Protein 1JOV (pdb70)

B-factor: mean 31.43, std 12.66, range [12.68, 108.61]

Sequence (269 aa):
MKTTTLLKTLTPELHHLVQQHNNDIPVLHLKHAVGTAKISLQGAQLISWKPQNAKQQDVLWLSEVEPFKNNGNAIRGGVPICYPWFGGVKQPAHGTARIRLWQLSHYYISVHKVRLEFELFSDLNIIEAKKVSMVFTDKCHLTFTHYGEESAQAALHTYFNIGDINQQVEEVQGLPETCFNSLNQQQENVPSPRHISENVDCCIYSSAENMQNQILDKSFNNRTIALHHHNASQFVLWNPWHKKTSGMSETGYQKMLCLETARIHHLLEFGESLSVEISLK

Solvent-accessible surface area: 12244 Å² total; per-residue (Å²): 194,155,81,85,107,76,134,74,49,30,121,60,0,53,31,18,56,25,44,58,1,26,0,2,26,2,120,22,69,16,4,47,1,63,0,0,22,4,0,0,0,0,2,13,3,82,8,106,134,17,172,49,35,0,4,14,55,5,111,79,19,65,21,105,86,45,70,26,3,46,0,0,0,3,0,0,3,47,28,26,14,56,106,114,145,59,32,26,1,37,0,43,54,65,106,2,83,43,53,71,93,112,50,35,108,142,91,0,85,0,33,0,44,2,79,30,137,133,132,111,54,32,0,62,0,11,0,24,2,36,102,80,0,58,0,29,0,14,2,55,15,179,143,47,3,30,1,0,1,15,1,4,0,24,0,9,41,1,94,74,2,47,1,48,31,9,29,118,56,4,70,26,32,76,82,118,108,102,62,133,15,84,51,69,41,109,3,58,104,27,6,41,3,27,0,63,16,137,83,46,87,0,36,0,46,1,102,36,50,121,24,17,0,18,3,65,0,63,84,14,21,15,1,4,0,31,0,3,54,141,129,207,23,90,30,24,30,178,67,3,27,55,92,0,0,0,1,3,0,0,11,12,136,111,75,0,88,134,39,69,32,0,6,1,42,1,12,50,160

Organism: Haemophilus influenzae (NCBI:txid727)

Radius of gyration: 17.5 Å; Cα contacts (8 Å, |Δi|>4): 794; chains: 1; bounding box: 44×32×46 Å

Foldseek 3Di:
DDKDWDAPPDVQWTWMDDQHWIWIWGDAQQGIWIATQQQSFTAWTAGPPRPDTFKDFAPQFDRDQQDAGDIGWHKQPQAAAVPDPPHSDCSRRHGWAFPDWDDDRFKIKTKIFDADPVRHTAKMWMWMGGLKIKIKIAGQHDDWGKIKGWTKTFAQFLQQKWKADFDQWWQFPPVRHIDGHDGRHGDDDWGWTKGAPPDQKMWMQGVRSGKIKIKGKFPAGIWTKGQRHQDDDPSHDRCRSTTIITTMRICHPPTHDRGDMIMMMIHMD

CATH classification: 2.70.98.10

InterPro domains:
  IPR008183 Aldose 1-/Glucose-6-phosphate 1-epimerase [PF01263] (23-268)
  IPR011013 Galactose mutarotase-like domain superfamily [SSF74650] (2-268)
  IPR014718 Glycoside hydrolase-type carbohydrate-binding [G3DSA:2.70.98.10] (1-270)
  IPR025532 Glucose-6-phosphate 1-epimerase [PIRSF016020] (19-255)
  IPR025532 Glucose-6-phosphate 1-epimerase [cd09020] (23-267)

Structure (mmCIF, N/CA/C/O backbone):
data_1JOV
#
_entry.id   1JOV
#
_cell.length_a   80.540
_cell.length_b   38.860
_cell.length_c   92.360
_cell.angle_alpha   90.00
_cell.angle_beta   110.16
_cell.angle_gamma   90.00
#
_symmetry.space_group_name_H-M   'C 1 2 1'
#
loop_
_entity.id
_entity.type
_entity.pdbx_description
1 polymer HI1317
2 non-polymer 'SULFATE ION'
3 non-polymer 2-AMINO-2-HYDROXYMETHYL-PROPANE-1,3-DIOL
4 water water
#
loop_
_atom_site.group_PDB
_atom_site.id
_atom_site.type_symbol
_atom_site.label_atom_id
_atom_site.label_alt_id
_atom_site.label_comp_id
_atom_site.label_asym_id
_atom_site.label_entity_id
_atom_site.label_seq_id
_atom_site.pdbx_PDB_ins_code
_atom_site.Cartn_x
_atom_site.Cartn_y
_atom_site.Cartn_z
_atom_site.occupancy
_atom_site.B_iso_or_equiv
_atom_site.auth_seq_id
_atom_site.auth_comp_id
_atom_site.auth_asym_id
_atom_site.auth_atom_id
_atom_site.pdbx_PDB_model_num
ATOM 1 N N . MET A 1 1 ? 36.706 43.438 22.204 1.00 59.30 1 MET A N 1
ATOM 2 C CA . MET A 1 1 ? 37.783 42.552 21.673 1.00 37.24 1 MET A CA 1
ATOM 3 C C . MET A 1 1 ? 38.994 42.418 22.651 1.00 37.07 1 MET A C 1
ATOM 4 O O . MET A 1 1 ? 40.014 41.818 22.299 1.00 34.37 1 MET A O 1
ATOM 9 N N . LYS A 1 2 ? 38.803 42.849 23.900 1.00 35.54 2 LYS A N 1
ATOM 10 C CA . LYS A 1 2 ? 39.850 42.832 24.926 1.00 29.88 2 LYS A CA 1
ATOM 11 C C . LYS A 1 2 ? 39.575 41.721 25.887 1.00 31.36 2 LYS A C 1
ATOM 12 O O . LYS A 1 2 ? 38.409 41.586 26.334 1.00 31.49 2 LYS A O 1
ATOM 18 N N . THR A 1 3 ? 40.598 40.965 26.228 1.00 25.99 3 THR A N 1
ATOM 19 C CA . THR A 1 3 ? 40.428 39.917 27.206 1.00 26.11 3 THR A CA 1
ATOM 20 C C . THR A 1 3 ? 41.451 40.092 28.330 1.00 28.20 3 THR A C 1
ATOM 21 O O . THR A 1 3 ? 42.567 40.552 28.111 1.00 25.02 3 THR A O 1
ATOM 25 N N A THR A 1 4 ? 41.058 39.704 29.544 0.50 26.98 4 THR A N 1
ATOM 26 N N B THR A 1 4 ? 41.107 39.722 29.540 0.50 26.74 4 THR A N 1
ATOM 27 C CA A THR A 1 4 ? 41.852 39.709 30.781 0.50 21.71 4 THR A CA 1
ATOM 28 C CA B THR A 1 4 ? 42.127 39.601 30.555 0.50 27.68 4 THR A CA 1
ATOM 29 C C A THR A 1 4 ? 41.650 38.427 31.588 0.50 29.04 4 THR A C 1
ATOM 30 C C B THR A 1 4 ? 41.700 38.559 31.569 0.50 30.50 4 THR A C 1
ATOM 31 O O A THR A 1 4 ? 40.539 37.905 31.655 0.50 26.78 4 THR A O 1
ATOM 32 O O B THR A 1 4 ? 40.451 38.359 31.742 0.50 27.14 4 THR A O 1
ATOM 39 N N . LEU A 1 5 ? 42.706 37.878 32.166 1.00 26.14 5 LEU A N 1
ATOM 40 C CA . LEU A 1 5 ? 42.555 36.716 33.031 1.00 31.68 5 LEU A CA 1
ATOM 41 C C . LEU A 1 5 ? 41.980 37.101 34.373 1.00 34.35 5 LEU A C 1
ATOM 42 O O . LEU A 1 5 ? 42.559 37.934 35.085 1.00 31.09 5 LEU A O 1
ATOM 47 N N . LEU A 1 6 ? 40.869 36.463 34.762 1.00 22.36 6 LEU A N 1
ATOM 48 C CA . LEU A 1 6 ? 40.215 36.743 36.010 1.00 21.33 6 LEU A CA 1
ATOM 49 C C . LEU A 1 6 ? 40.537 35.750 37.062 1.00 20.17 6 LEU A C 1
ATOM 50 O O . LEU A 1 6 ? 40.661 36.142 38.242 1.00 27.88 6 LEU A O 1
ATOM 55 N N . LYS A 1 7 ? 40.665 34.485 36.674 1.00 26.34 7 LYS A N 1
ATOM 56 C CA . LYS A 1 7 ? 40.922 33.453 37.662 1.00 23.34 7 LYS A CA 1
ATOM 57 C C . LYS A 1 7 ? 41.244 32.146 37.019 1.00 27.90 7 LYS A C 1
ATOM 58 O O . LYS A 1 7 ? 40.780 31.841 35.936 1.00 25.56 7 LYS A O 1
ATOM 64 N N . THR A 1 8 ? 42.302 31.545 37.611 1.00 23.92 8 THR A N 1
ATOM 65 C CA . THR A 1 8 ? 42.875 30.266 37.240 1.00 24.24 8 THR A CA 1
ATOM 66 C C . THR A 1 8 ? 42.190 29.308 38.207 1.00 31.69 8 THR A C 1
ATOM 67 O O . THR A 1 8 ? 42.636 29.189 39.344 1.00 27.74 8 THR A O 1
ATOM 71 N N . LEU A 1 9 ? 41.146 28.623 37.776 1.00 25.91 9 LEU A N 1
ATOM 72 C CA . LEU A 1 9 ? 40.495 27.672 38.666 1.00 27.90 9 LEU A CA 1
ATOM 73 C C . LEU A 1 9 ? 41.341 26.394 38.772 1.00 31.29 9 LEU A C 1
ATOM 74 O O . LEU A 1 9 ? 41.637 25.924 39.904 1.00 28.95 9 LEU A O 1
ATOM 79 N N . THR A 1 10 ? 41.708 25.830 37.615 1.00 27.27 10 THR A N 1
ATOM 80 C CA . THR A 1 10 ? 42.688 24.712 37.551 1.00 25.55 10 THR A CA 1
ATOM 81 C C . THR A 1 10 ? 43.575 24.997 36.357 1.00 25.64 10 THR A C 1
ATOM 82 O O . THR A 1 10 ? 43.305 25.951 35.623 1.00 24.83 10 THR A O 1
ATOM 86 N N . PRO A 1 11 ? 44.623 24.203 36.124 1.00 24.68 11 PRO A N 1
ATOM 87 C CA . PRO A 1 11 ? 45.470 24.403 34.937 1.00 28.77 11 PRO A CA 1
ATOM 88 C C . PRO A 1 11 ? 44.681 24.286 33.654 1.00 29.93 11 PRO A C 1
ATOM 89 O O . PRO A 1 11 ? 45.117 24.911 32.677 1.00 36.65 11 PRO A O 1
ATOM 93 N N . GLU A 1 12 ? 43.558 23.558 33.676 1.00 25.27 12 GLU A N 1
ATOM 94 C CA . GLU A 1 12 ? 42.781 23.341 32.476 1.00 26.61 12 GLU A CA 1
ATOM 95 C C . GLU A 1 12 ? 41.551 24.267 32.380 1.00 29.07 12 GLU A C 1
ATOM 96 O O . GLU A 1 12 ? 40.910 24.296 31.329 1.00 27.60 12 GLU A O 1
ATOM 102 N N . LEU A 1 13 ? 41.287 25.097 33.396 1.00 27.78 13 LEU A N 1
ATOM 103 C CA . LEU A 1 13 ? 40.009 25.863 33.429 1.00 23.86 13 LEU A CA 1
ATOM 104 C C . LEU A 1 13 ? 40.274 27.249 33.929 1.00 19.42 13 LEU A C 1
ATOM 105 O O . LEU A 1 13 ? 40.621 27.425 35.121 1.00 25.42 13 LEU A O 1
ATOM 110 N N A HIS A 1 14 ? 40.074 28.256 33.082 0.70 25.75 14 HIS A N 1
ATOM 111 N N B HIS A 1 14 ? 40.109 28.242 33.067 0.30 27.20 14 HIS A N 1
ATOM 112 C CA A HIS A 1 14 ? 40.317 29.604 33.477 0.70 21.37 14 HIS A CA 1
ATOM 113 C CA B HIS A 1 14 ? 40.406 29.602 33.434 0.30 25.62 14 HIS A CA 1
ATOM 114 C C A HIS A 1 14 ? 39.135 30.462 33.262 0.70 30.97 14 HIS A C 1
ATOM 115 C C B HIS A 1 14 ? 39.195 30.486 33.218 0.30 29.03 14 HIS A C 1
ATOM 116 O O A HIS A 1 14 ? 38.318 30.198 32.386 0.70 25.97 14 HIS A O 1
ATOM 117 O O B HIS A 1 14 ? 38.392 30.227 32.323 0.30 30.01 14 HIS A O 1
ATOM 130 N N . LEU A 1 15 ? 39.064 31.534 34.024 1.00 20.64 15 LEU A N 1
ATOM 131 C CA . LEU A 1 15 ? 37.984 32.521 33.855 1.00 21.19 15 LEU A CA 1
ATOM 132 C C . LEU A 1 15 ? 38.615 33.760 33.258 1.00 23.92 15 LEU A C 1
ATOM 133 O O . LEU A 1 15 ? 39.541 34.297 33.843 1.00 23.86 15 LEU A O 1
ATOM 138 N N . VAL A 1 16 ? 38.109 34.143 32.079 1.00 23.54 16 VAL A N 1
ATOM 139 C CA . VAL A 1 16 ? 38.689 35.235 31.251 1.00 21.78 16 VAL A CA 1
ATOM 140 C C . VAL A 1 16 ? 37.593 36.183 30.873 1.00 28.62 16 VAL A C 1
ATOM 141 O O . VAL A 1 16 ? 36.522 35.793 30.367 1.00 26.22 16 VAL A O 1
ATOM 145 N N A GLN A 1 17 ? 37.821 37.468 31.088 0.50 24.21 17 GLN A N 1
ATOM 146 N N B GLN A 1 17 ? 37.824 37.467 31.093 0.50 24.16 17 GLN A N 1
ATOM 147 C CA A GLN A 1 17 ? 36.832 38.496 30.794 0.50 20.49 17 GLN A CA 1
ATOM 148 C CA B GLN A 1 17 ? 36.847 38.481 30.743 0.50 19.84 17 GLN A CA 1
ATOM 149 C C A GLN A 1 17 ? 36.887 38.925 29.356 0.50 25.71 17 GLN A C 1
ATOM 150 C C B GLN A 1 17 ? 36.942 38.803 29.290 0.50 28.76 17 GLN A C 1
ATOM 151 O O A GLN A 1 17 ? 37.946 39.380 28.923 0.50 30.76 17 GLN A O 1
ATOM 152 O O B GLN A 1 17 ? 38.059 39.040 28.792 0.50 25.96 17 GLN A O 1
ATOM 163 N N . HIS A 1 18 ? 35.827 38.764 28.572 1.00 20.98 18 HIS A N 1
ATOM 164 C CA . HIS A 1 18 ? 35.793 39.205 27.177 1.00 25.73 18 HIS A CA 1
ATOM 165 C C . HIS A 1 18 ? 34.968 40.463 27.144 1.00 24.91 18 HIS A C 1
ATOM 166 O O . HIS A 1 18 ? 33.730 40.505 27.297 1.00 23.84 18 HIS A O 1
ATOM 173 N N A ASN A 1 19 ? 35.650 41.596 26.938 0.70 29.68 19 ASN A N 1
ATOM 174 N N B ASN A 1 19 ? 35.670 41.589 27.005 0.30 28.66 19 ASN A N 1
ATOM 175 C CA A ASN A 1 19 ? 34.970 42.888 27.030 0.70 23.49 19 ASN A CA 1
ATOM 176 C CA B ASN A 1 19 ? 35.023 42.900 27.107 0.30 30.06 19 ASN A CA 1
ATOM 177 C C A ASN A 1 19 ? 34.284 42.979 28.397 0.70 31.93 19 ASN A C 1
ATOM 178 C C B ASN A 1 19 ? 34.281 43.014 28.439 0.30 32.83 19 ASN A C 1
ATOM 179 O O A ASN A 1 19 ? 34.949 42.946 29.464 0.70 30.85 19 ASN A O 1
ATOM 180 O O B ASN A 1 19 ? 34.906 43.065 29.511 0.30 34.09 19 ASN A O 1
ATOM 189 N N . ASP A 1 20 ? 32.981 43.034 28.394 1.00 28.12 20 ASP A N 1
ATOM 190 C CA . ASP A 1 20 ? 32.175 43.124 29.642 1.00 30.36 20 ASP A CA 1
ATOM 191 C C . ASP A 1 20 ? 31.862 41.796 30.351 1.00 27.22 20 ASP A C 1
ATOM 192 O O . ASP A 1 20 ? 31.499 41.790 31.526 1.00 29.62 20 ASP A O 1
ATOM 197 N N . ILE A 1 21 ? 31.952 40.661 29.666 1.00 26.09 21 ILE A N 1
ATOM 198 C CA . ILE A 1 21 ? 31.438 39.403 30.155 1.00 25.64 21 ILE A CA 1
ATOM 199 C C . ILE A 1 21 ? 32.485 38.322 30.523 1.00 17.95 21 ILE A C 1
ATOM 200 O O . ILE A 1 21 ? 33.408 38.065 29.748 1.00 21.63 21 ILE A O 1
ATOM 205 N N . PRO A 1 22 ? 32.349 37.681 31.694 1.00 18.70 22 PRO A N 1
ATOM 206 C CA . PRO A 1 22 ? 33.305 36.631 32.115 1.00 19.49 22 PRO A CA 1
ATOM 207 C C . PRO A 1 22 ? 32.996 35.331 31.378 1.00 22.12 22 PRO A C 1
ATOM 208 O O . PRO A 1 22 ? 31.780 34.998 31.252 1.00 21.38 22 PRO A O 1
ATOM 212 N N . VAL A 1 23 ? 34.016 34.678 30.892 1.00 23.27 23 VAL A N 1
ATOM 213 C CA . VAL A 1 23 ? 33.919 33.473 30.099 1.00 23.05 23 VAL A CA 1
ATOM 214 C C . VAL A 1 23 ? 34.875 32.419 30.616 1.00 25.80 23 VAL A C 1
ATOM 215 O O . VAL A 1 23 ? 36.083 32.636 30.745 1.00 22.60 23 VAL A O 1
ATOM 219 N N . LEU A 1 24 ? 34.380 31.214 30.892 1.00 16.78 24 LEU A N 1
ATOM 220 C CA . LEU A 1 24 ? 35.283 30.173 31.232 1.00 20.79 24 LEU A CA 1
ATOM 221 C C . LEU A 1 24 ? 35.921 29.614 30.004 1.00 22.43 24 LEU A C 1
ATOM 222 O O . LEU A 1 24 ? 35.216 29.325 28.999 1.00 20.93 24 LEU A O 1
ATOM 227 N N . HIS A 1 25 ? 37.236 29.375 30.088 1.00 19.11 25 HIS A N 1
ATOM 228 C CA . HIS A 1 25 ? 37.962 28.680 29.043 1.00 20.23 25 HIS A CA 1
ATOM 229 C C . HIS A 1 25 ? 38.432 27.293 29.541 1.00 24.28 25 HIS A C 1
ATOM 230 O O . HIS A 1 25 ? 39.160 27.192 30.520 1.00 26.15 25 HIS A O 1
ATOM 237 N N . LEU A 1 26 ? 38.028 26.223 28.866 1.00 21.31 26 LEU A N 1
ATOM 238 C CA . LEU A 1 26 ? 38.454 24.878 29.171 1.00 19.60 26 LEU A CA 1
ATOM 239 C C . LEU A 1 26 ? 39.423 24.372 28.065 1.00 24.77 26 LEU A C 1
ATOM 240 O O . LEU A 1 26 ? 39.125 24.498 26.850 1.00 24.07 26 LEU A O 1
ATOM 245 N N . LYS A 1 27 ? 40.598 23.862 28.463 1.00 24.16 27 LYS A N 1
ATOM 246 C CA . LYS A 1 27 ? 41.531 23.211 27.529 1.00 22.59 27 LYS A CA 1
ATOM 247 C C . LYS A 1 27 ? 41.975 21.899 28.139 1.00 25.87 27 LYS A C 1
ATOM 248 O O . LYS A 1 27 ? 42.669 21.894 29.169 1.00 28.39 27 LYS A O 1
ATOM 254 N N . HIS A 1 28 ? 41.527 20.816 27.529 1.00 25.19 28 HIS A N 1
ATOM 255 C CA . HIS A 1 28 ? 41.662 19.511 28.155 1.00 29.30 28 HIS A CA 1
ATOM 256 C C . HIS A 1 28 ? 41.899 18.486 27.110 1.00 29.53 28 HIS A C 1
ATOM 257 O O . HIS A 1 28 ? 41.834 18.792 25.964 1.00 29.44 28 HIS A O 1
ATOM 264 N N . ALA A 1 29 ? 42.284 17.300 27.539 1.00 28.51 29 ALA A N 1
ATOM 265 C CA . ALA A 1 29 ? 42.458 16.244 26.551 1.00 39.58 29 ALA A CA 1
ATOM 266 C C . ALA A 1 29 ? 41.245 16.109 25.667 1.00 33.91 29 ALA A C 1
ATOM 267 O O . ALA A 1 29 ? 41.368 15.892 24.448 1.00 39.16 29 ALA A O 1
ATOM 269 N N . VAL A 1 30 ? 40.052 16.239 26.253 1.00 30.64 30 VAL A N 1
ATOM 270 C CA . VAL A 1 30 ? 38.839 16.071 25.483 1.00 27.35 30 VAL A CA 1
ATOM 271 C C . VAL A 1 30 ? 38.582 17.195 24.463 1.00 33.39 30 VAL A C 1
ATOM 272 O O . VAL A 1 30 ? 37.753 17.034 23.521 1.00 31.41 30 VAL A O 1
ATOM 276 N N . GLY A 1 31 ? 39.335 18.286 24.562 1.00 23.94 31 GLY A N 1
ATOM 277 C CA . GLY A 1 31 ? 39.183 19.363 23.634 1.00 33.17 31 GLY A CA 1
ATOM 278 C C . GLY A 1 31 ? 39.096 20.720 24.325 1.00 27.57 31 GLY A C 1
ATOM 279 O O . GLY A 1 31 ? 39.541 20.873 25.450 1.00 30.58 31 GLY A O 1
ATOM 280 N N . THR A 1 32 ? 38.480 21.707 23.669 1.00 27.69 32 THR A N 1
ATOM 281 C CA . THR A 1 32 ? 38.422 23.030 24.281 1.00 21.02 32 THR A CA 1
ATOM 282 C C . THR A 1 32 ? 36.965 23.535 24.270 1.00 23.61 32 THR A C 1
ATOM 283 O O . THR A 1 32 ? 36.157 23.071 23.472 1.00 24.25 32 THR A O 1
ATOM 287 N N . ALA A 1 33 ? 36.651 24.441 25.150 1.00 23.49 33 ALA A N 1
ATOM 288 C CA . ALA A 1 33 ? 35.307 24.996 25.215 1.00 18.09 33 ALA A CA 1
ATOM 289 C C . ALA A 1 33 ? 35.362 26.375 25.838 1.00 20.22 33 ALA A C 1
ATOM 290 O O . ALA A 1 33 ? 36.316 26.690 26.536 1.00 21.93 33 ALA A O 1
ATOM 292 N N . LYS A 1 34 ? 34.371 27.207 25.599 1.00 17.86 34 LYS A N 1
ATOM 293 C CA . LYS A 1 34 ? 34.260 28.477 26.231 1.00 17.42 34 LYS A CA 1
ATOM 294 C C . LYS A 1 34 ? 32.809 28.627 26.605 1.00 16.46 34 LYS A C 1
ATOM 295 O O . LYS A 1 34 ? 31.876 28.329 25.811 1.00 16.33 34 LYS A O 1
ATOM 301 N N . ILE A 1 35 ? 32.616 29.072 27.817 1.00 18.08 35 ILE A N 1
ATOM 302 C CA . ILE A 1 35 ? 31.239 29.220 28.337 1.00 16.02 35 ILE A CA 1
ATOM 303 C C . ILE A 1 35 ? 31.065 30.610 28.942 1.00 18.23 35 ILE A C 1
ATOM 304 O O . ILE A 1 35 ? 31.726 30.969 29.929 1.00 17.77 35 ILE A O 1
ATOM 309 N N . SER A 1 36 ? 30.180 31.414 28.399 1.00 19.01 36 SER A N 1
ATOM 310 C CA . SER A 1 36 ? 29.963 32.714 28.974 1.00 21.31 36 SER A CA 1
ATOM 311 C C . SER A 1 36 ? 29.146 32.526 30.287 1.00 20.44 36 SER A C 1
ATOM 312 O O . SER A 1 36 ? 28.086 31.860 30.323 1.00 17.36 36 SER A O 1
ATOM 315 N N . LEU A 1 37 ? 29.529 33.186 31.361 1.00 15.67 37 LEU A N 1
ATOM 316 C CA . LEU A 1 37 ? 28.688 33.090 32.589 1.00 14.29 37 LEU A CA 1
ATOM 317 C C . LEU A 1 37 ? 27.346 33.861 32.417 1.00 14.89 37 LEU A C 1
ATOM 318 O O . LEU A 1 37 ? 26.354 33.569 33.090 1.00 18.25 37 LEU A O 1
ATOM 323 N N . GLN A 1 38 ? 27.346 34.803 31.466 1.00 16.19 38 GLN A N 1
ATOM 324 C CA . GLN A 1 38 ? 26.112 35.474 31.158 1.00 19.55 38 GLN A CA 1
ATOM 325 C C . GLN A 1 38 ? 25.310 34.406 30.365 1.00 15.04 38 GLN A C 1
ATOM 326 O O . GLN A 1 38 ? 25.735 33.976 29.292 1.00 17.40 38 GLN A O 1
ATOM 332 N N . GLY A 1 39 ? 24.178 34.024 30.874 1.00 16.39 39 GLY A N 1
ATOM 333 C CA . GLY A 1 39 ? 23.284 33.063 30.185 1.00 15.58 39 GLY A CA 1
ATOM 334 C C . GLY A 1 39 ? 23.823 31.602 30.254 1.00 15.44 39 GLY A C 1
ATOM 335 O O . GLY A 1 39 ? 23.294 30.751 29.488 1.00 14.92 39 GLY A O 1
ATOM 336 N N . ALA A 1 40 ? 24.810 31.333 31.098 1.00 15.12 40 ALA A N 1
ATOM 337 C CA . ALA A 1 40 ? 25.451 29.992 31.136 1.00 16.54 40 ALA A CA 1
ATOM 338 C C . ALA A 1 40 ? 25.560 29.514 29.698 1.00 17.70 40 ALA A C 1
ATOM 339 O O . ALA A 1 40 ? 25.098 28.383 29.359 1.00 14.42 40 ALA A O 1
ATOM 341 N N . GLN A 1 41 ? 26.155 30.318 28.817 1.00 13.10 41 GLN A N 1
ATOM 342 C CA . GLN A 1 41 ? 26.050 30.078 27.409 1.00 13.87 41 GLN A CA 1
ATOM 343 C C . GLN A 1 41 ? 27.281 29.464 26.764 1.00 17.86 41 GLN A C 1
ATOM 344 O O . GLN A 1 41 ? 28.342 30.096 26.686 1.00 14.87 41 GLN A O 1
ATOM 350 N N . LEU A 1 42 ? 27.261 28.167 26.480 1.00 15.80 42 LEU A N 1
ATOM 351 C CA . LEU A 1 42 ? 28.394 27.578 25.739 1.00 15.60 42 LEU A CA 1
ATOM 352 C C . LEU A 1 42 ? 28.574 28.324 24.374 1.00 16.36 42 LEU A C 1
ATOM 353 O O . LEU A 1 42 ? 27.587 28.453 23.603 1.00 15.67 42 LEU A O 1
ATOM 358 N N . ILE A 1 43 ? 29.716 28.989 24.188 1.00 15.14 43 ILE A N 1
ATOM 359 C CA . ILE A 1 43 ? 29.960 29.623 22.895 1.00 18.51 43 ILE A CA 1
ATOM 360 C C . ILE A 1 43 ? 30.990 29.042 21.952 1.00 22.76 43 ILE A C 1
ATOM 361 O O . ILE A 1 43 ? 31.089 29.501 20.797 1.00 19.90 43 ILE A O 1
ATOM 366 N N . SER A 1 44 ? 31.731 28.050 22.444 1.00 16.74 44 SER A N 1
ATOM 367 C CA . SER A 1 44 ? 32.719 27.377 21.579 1.00 20.91 44 SER A CA 1
ATOM 368 C C . SER A 1 44 ? 32.904 25.945 22.100 1.00 15.71 44 SER A C 1
ATOM 369 O O . SER A 1 44 ? 32.899 25.712 23.308 1.00 17.88 44 SER A O 1
ATOM 372 N N . TRP A 1 45 ? 33.014 25.039 21.185 1.00 19.67 45 TRP A N 1
ATOM 373 C CA . TRP A 1 45 ? 33.312 23.658 21.591 1.00 18.37 45 TRP A CA 1
ATOM 374 C C . TRP A 1 45 ? 34.076 22.986 20.459 1.00 23.65 45 TRP A C 1
ATOM 375 O O . TRP A 1 45 ? 33.542 22.836 19.370 1.00 22.16 45 TRP A O 1
ATOM 386 N N . LYS A 1 46 ? 35.323 22.618 20.703 1.00 23.83 46 LYS A N 1
ATOM 387 C CA . LYS A 1 46 ? 36.088 21.980 19.618 1.00 28.25 46 LYS A CA 1
ATOM 388 C C . LYS A 1 46 ? 36.631 20.689 20.224 1.00 23.90 46 LYS A C 1
ATOM 389 O O . LYS A 1 46 ? 37.592 20.682 21.006 1.00 29.57 46 LYS A O 1
ATOM 395 N N . PRO A 1 47 ? 35.932 19.596 19.999 1.00 29.60 47 PRO A N 1
ATOM 396 C CA . PRO A 1 47 ? 36.400 18.305 20.540 1.00 25.12 47 PRO A CA 1
ATOM 397 C C . PRO A 1 47 ? 37.730 17.871 19.821 1.00 33.35 47 PRO A C 1
ATOM 398 O O . PRO A 1 47 ? 38.104 18.340 18.784 1.00 28.67 47 PRO A O 1
ATOM 402 N N . GLN A 1 48 ? 38.442 16.993 20.469 1.00 29.57 48 GLN A N 1
ATOM 403 C CA . GLN A 1 48 ? 39.810 16.628 20.018 1.00 29.13 48 GLN A CA 1
ATOM 404 C C . GLN A 1 48 ? 39.781 16.203 18.548 1.00 26.98 48 GLN A C 1
ATOM 405 O O . GLN A 1 48 ? 38.961 15.372 18.119 1.00 38.00 48 GLN A O 1
ATOM 411 N N . ASN A 1 49 ? 40.646 16.854 17.784 1.00 35.40 49 ASN A N 1
ATOM 412 C CA . ASN A 1 49 ? 40.878 16.530 16.397 1.00 38.28 49 ASN A CA 1
ATOM 413 C C . ASN A 1 49 ? 39.901 17.147 15.423 1.00 47.22 49 ASN A C 1
ATOM 414 O O . ASN A 1 49 ? 40.024 16.942 14.187 1.00 54.37 49 ASN A O 1
ATOM 419 N N . ALA A 1 50 ? 38.867 17.783 15.953 1.00 32.74 50 ALA A N 1
ATOM 420 C CA . ALA A 1 50 ? 37.900 18.449 15.106 1.00 32.47 50 ALA A CA 1
ATOM 421 C C . ALA A 1 50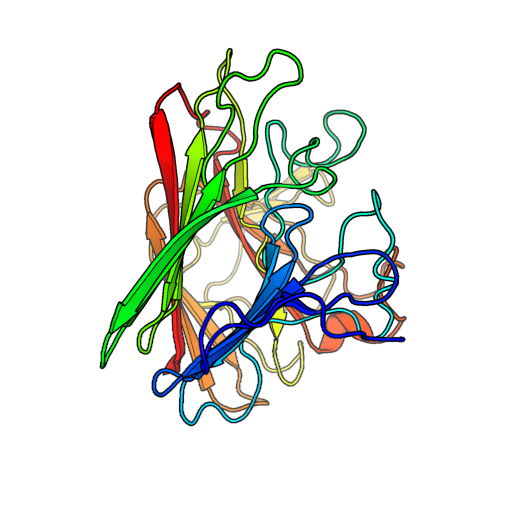 ? 38.705 19.574 14.538 1.00 33.39 50 ALA A C 1
ATOM 422 O O . ALA A 1 50 ? 39.516 20.188 15.230 1.00 37.29 50 ALA A O 1
ATOM 424 N N . LYS A 1 51 ? 38.513 19.848 13.279 1.00 32.34 51 LYS A N 1
ATOM 425 C CA . LYS A 1 51 ? 39.321 20.876 12.612 1.00 34.93 51 LYS A CA 1
ATOM 426 C C . LYS A 1 51 ? 38.701 22.247 12.761 1.00 43.89 51 LYS A C 1
ATOM 427 O O . LYS A 1 51 ? 39.373 23.279 12.676 1.00 46.55 51 LYS A O 1
ATOM 433 N N A GLN A 1 52 ? 37.390 22.267 12.983 0.60 23.32 52 GLN A N 1
ATOM 434 N N B GLN A 1 52 ? 37.400 22.274 13.018 0.40 28.03 52 GLN A N 1
ATOM 435 C CA A GLN A 1 52 ? 36.708 23.525 13.131 0.60 24.66 52 GLN A CA 1
ATOM 436 C CA B GLN A 1 52 ? 36.710 23.535 13.143 0.40 27.24 52 GLN A CA 1
ATOM 437 C C A GLN A 1 52 ? 35.898 23.477 14.428 0.60 24.50 52 GLN A C 1
ATOM 438 C C B GLN A 1 52 ? 35.852 23.484 14.385 0.40 27.34 52 GLN A C 1
ATOM 439 O O A GLN A 1 52 ? 35.413 22.424 14.825 0.60 25.65 52 GLN A O 1
ATOM 440 O O B GLN A 1 52 ? 35.278 22.434 14.693 0.40 25.34 52 GLN A O 1
ATOM 451 N N . ASP A 1 53 ? 35.668 24.627 15.007 1.00 22.89 53 ASP A N 1
ATOM 452 C CA . ASP A 1 53 ? 34.778 24.687 16.135 1.00 29.39 53 ASP A CA 1
ATOM 453 C C . ASP A 1 53 ? 33.413 24.067 15.736 1.00 25.36 53 ASP A C 1
ATOM 454 O O . ASP A 1 53 ? 32.958 24.250 14.605 1.00 24.17 53 ASP A O 1
ATOM 459 N N . VAL A 1 54 ? 32.760 23.358 16.645 1.00 21.26 54 VAL A N 1
ATOM 460 C CA . VAL A 1 54 ? 31.419 22.834 16.387 1.00 23.19 54 VAL A CA 1
ATOM 461 C C . VAL A 1 54 ? 30.358 23.912 16.432 1.00 18.18 54 VAL A C 1
ATOM 462 O O . VAL A 1 54 ? 29.302 23.803 15.732 1.00 22.73 54 VAL A O 1
ATOM 466 N N . LEU A 1 55 ? 30.579 24.963 17.258 1.00 18.95 55 LEU A N 1
ATOM 467 C CA . LEU A 1 55 ? 29.574 25.993 17.397 1.00 18.85 55 LEU A CA 1
ATOM 468 C C . LEU A 1 55 ? 29.960 27.302 16.676 1.00 16.70 55 LEU A C 1
ATOM 469 O O . LEU A 1 55 ? 31.170 27.623 16.534 1.00 19.90 55 LEU A O 1
ATOM 474 N N . TRP A 1 56 ? 28.973 28.041 16.277 1.00 20.44 56 TRP A N 1
ATOM 475 C CA . TRP A 1 56 ? 29.273 29.313 15.656 1.00 19.83 56 TRP A CA 1
ATOM 476 C C . TRP A 1 56 ? 29.036 30.461 16.598 1.00 22.30 56 TRP A C 1
ATOM 477 O O . TRP A 1 56 ? 28.049 30.488 17.400 1.00 21.26 56 TRP A O 1
ATOM 488 N N . LEU A 1 57 ? 29.922 31.446 16.507 1.00 19.00 57 LEU A N 1
ATOM 489 C CA . LEU A 1 57 ? 29.834 32.660 17.329 1.00 19.29 57 LEU A CA 1
ATOM 490 C C . LEU A 1 57 ? 30.011 33.825 16.351 1.00 23.53 57 LEU A C 1
ATOM 491 O O . LEU A 1 57 ? 30.964 33.784 15.560 1.00 27.11 57 LEU A O 1
ATOM 496 N N . SER A 1 58 ? 29.117 34.810 16.409 1.00 23.64 58 SER A N 1
ATOM 497 C CA . SER A 1 58 ? 29.206 35.980 15.483 1.00 23.20 58 SER A CA 1
ATOM 498 C C . SER A 1 58 ? 30.554 36.668 15.557 1.00 19.06 58 SER A C 1
ATOM 499 O O . SER A 1 58 ? 31.106 36.903 16.648 1.00 23.31 58 SER A O 1
ATOM 502 N N . GLU A 1 59 ? 31.116 36.912 14.362 1.00 22.98 59 GLU A N 1
ATOM 503 C CA . GLU A 1 59 ? 32.425 37.552 14.279 1.00 28.02 59 GLU A CA 1
ATOM 504 C C . GLU A 1 59 ? 32.359 39.015 14.711 1.00 27.40 59 GLU A C 1
ATOM 505 O O . GLU A 1 59 ? 33.388 39.649 14.990 1.00 33.28 59 GLU A O 1
ATOM 511 N N . VAL A 1 60 ? 31.139 39.490 14.850 1.00 28.58 60 VAL A N 1
ATOM 512 C CA . VAL A 1 60 ? 30.968 40.832 15.363 1.00 31.56 60 VAL A CA 1
ATOM 513 C C . VAL A 1 60 ? 30.315 40.873 16.736 1.00 29.21 60 VAL A C 1
ATOM 514 O O . VAL A 1 60 ? 29.792 41.895 17.137 1.00 33.91 60 VAL A O 1
ATOM 518 N N . GLU A 1 61 ? 30.416 39.779 17.446 1.00 32.05 61 GLU A N 1
ATOM 519 C CA . GLU A 1 61 ? 29.820 39.720 18.771 1.00 28.66 61 GLU A CA 1
ATOM 520 C C . GLU A 1 61 ? 30.440 40.763 19.743 1.00 24.09 61 GLU A C 1
ATOM 521 O O . GLU A 1 61 ? 31.636 40.766 19.985 1.00 29.57 61 GLU A O 1
ATOM 527 N N . PRO A 1 62 ? 29.558 41.642 20.272 1.00 24.91 62 PRO A N 1
ATOM 528 C CA . PRO A 1 62 ? 30.013 42.696 21.211 1.00 31.76 62 PRO A CA 1
ATOM 529 C C . PRO A 1 62 ? 30.474 42.34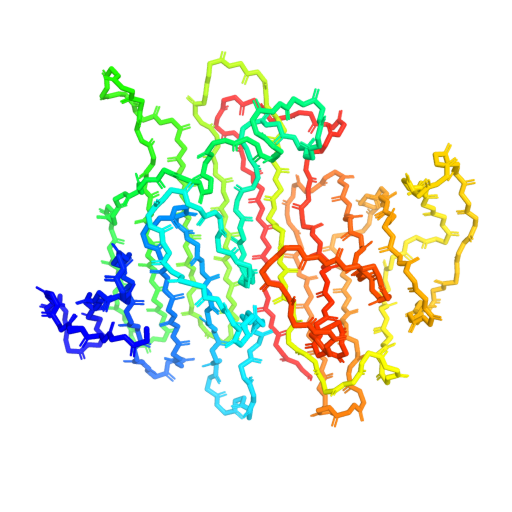0 22.628 1.00 39.76 62 PRO A C 1
ATOM 530 O O . PRO A 1 62 ? 31.201 43.068 23.360 1.00 32.24 62 PRO A O 1
ATOM 534 N N . PHE A 1 63 ? 30.057 41.158 23.063 1.00 28.31 63 PHE A N 1
ATOM 535 C CA . PHE A 1 63 ? 30.218 40.866 24.443 1.00 21.32 63 PHE A CA 1
ATOM 536 C C . PHE A 1 63 ? 29.911 41.926 25.493 1.00 23.30 63 PHE A C 1
ATOM 537 O O . PHE A 1 63 ? 30.667 42.184 26.422 1.00 32.86 63 PHE A O 1
ATOM 545 N N . LYS A 1 64 ? 28.723 42.459 25.400 1.00 21.85 64 LYS A N 1
ATOM 546 C CA . LYS A 1 64 ? 28.227 43.454 26.304 1.00 26.86 64 LYS A CA 1
ATOM 547 C C . LYS A 1 64 ? 27.270 42.937 27.357 1.00 28.67 64 LYS A C 1
ATOM 548 O O . LYS A 1 64 ? 26.246 42.292 27.010 1.00 29.92 64 LYS A O 1
ATOM 554 N N A ASN A 1 65 ? 27.542 43.286 28.607 0.70 32.41 65 ASN A N 1
ATOM 555 N N B ASN A 1 65 ? 27.563 43.226 28.621 0.30 33.35 65 ASN A N 1
ATOM 556 C CA A ASN A 1 65 ? 26.733 42.797 29.690 0.70 31.89 65 ASN A CA 1
ATOM 557 C CA B ASN A 1 65 ? 26.751 42.724 29.717 0.30 35.88 65 ASN A CA 1
ATOM 558 C C A ASN A 1 65 ? 25.270 43.137 29.469 0.70 39.58 65 ASN A C 1
ATOM 559 C C B ASN A 1 65 ? 25.293 43.127 29.560 0.30 36.24 65 ASN A C 1
ATOM 5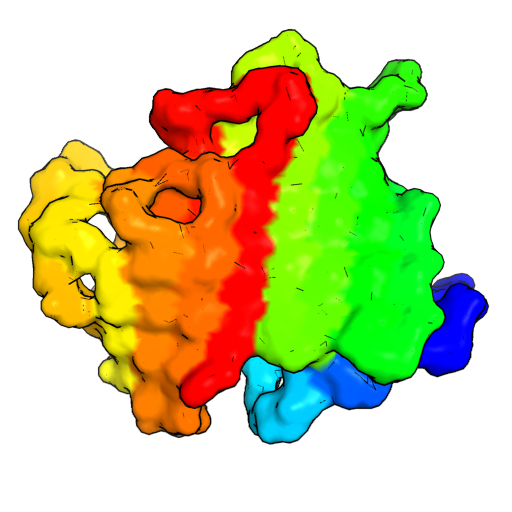60 O O A ASN A 1 65 ? 24.919 44.253 29.118 0.70 31.60 65 ASN A O 1
ATOM 561 O O B ASN A 1 65 ? 24.977 44.295 29.386 0.30 31.18 65 ASN A O 1
ATOM 570 N N . GLY A 1 66 ? 24.402 42.143 29.635 1.00 25.74 66 GLY A N 1
ATOM 571 C CA . GLY A 1 66 ? 22.994 42.380 29.420 1.00 22.95 66 GLY A CA 1
ATOM 572 C C . GLY A 1 66 ? 22.385 42.297 28.031 1.00 23.68 66 GLY A C 1
ATOM 573 O O . GLY A 1 66 ? 21.148 42.454 27.883 1.00 27.27 66 GLY A O 1
ATOM 574 N N . ASN A 1 67 ? 23.220 42.071 27.017 1.00 23.12 67 ASN A N 1
ATOM 575 C CA . ASN A 1 67 ? 22.909 41.951 25.617 1.00 28.02 67 ASN A CA 1
ATOM 576 C C . ASN A 1 67 ? 23.217 40.489 25.162 1.00 22.90 67 ASN A C 1
ATOM 577 O O . ASN A 1 67 ? 24.344 40.055 25.333 1.00 22.56 67 ASN A O 1
ATOM 582 N N . ALA A 1 68 ? 22.203 39.848 24.679 1.00 28.19 68 ALA A N 1
ATOM 583 C CA . ALA A 1 68 ? 22.277 38.417 24.357 1.00 26.83 68 ALA A CA 1
ATOM 584 C C . ALA A 1 68 ? 23.382 38.196 23.398 1.00 25.79 68 ALA A C 1
ATOM 585 O O . ALA A 1 68 ? 23.550 38.974 22.442 1.00 29.06 68 ALA A O 1
ATOM 587 N N . ILE A 1 69 ? 24.208 37.184 23.643 1.00 20.36 69 ILE A N 1
ATOM 588 C CA . ILE A 1 69 ? 25.293 36.850 22.767 1.00 20.67 69 ILE A CA 1
ATOM 589 C C . ILE A 1 69 ? 24.786 36.079 21.565 1.00 22.20 69 ILE A C 1
ATOM 590 O O . ILE A 1 69 ? 24.005 35.136 21.695 1.00 20.43 69 ILE A O 1
ATOM 595 N N . ARG A 1 70 ? 25.231 36.461 20.355 1.00 18.91 70 ARG A N 1
ATOM 596 C CA . ARG A 1 70 ? 24.794 35.915 19.101 1.00 19.63 70 ARG A CA 1
ATOM 597 C C . ARG A 1 70 ? 25.652 34.743 18.712 1.00 19.41 70 ARG A C 1
ATOM 598 O O . ARG A 1 70 ? 26.750 34.840 18.096 1.00 21.26 70 ARG A O 1
ATOM 606 N N . GLY A 1 71 ? 25.199 33.539 19.059 1.00 20.92 71 GLY A N 1
ATOM 607 C CA . GLY A 1 71 ? 25.980 32.338 18.747 1.00 17.78 71 GLY A CA 1
ATOM 608 C C . GLY A 1 71 ? 26.054 31.321 19.863 1.00 15.62 71 GLY A C 1
ATOM 609 O O . GLY A 1 71 ? 25.531 31.577 20.943 1.00 19.64 71 GLY A O 1
ATOM 610 N N . GLY A 1 72 ? 26.683 30.173 19.688 1.00 17.74 72 GLY A N 1
ATOM 611 C CA . GLY A 1 72 ? 26.744 29.243 20.810 1.00 15.57 72 GLY A CA 1
ATOM 612 C C . GLY A 1 72 ? 25.389 28.599 21.140 1.00 16.94 72 GLY A C 1
ATOM 613 O O . GLY A 1 72 ? 24.622 28.252 20.233 1.00 19.89 72 GLY A O 1
ATOM 614 N N . VAL A 1 73 ? 25.089 28.433 22.444 1.00 16.08 73 VAL A N 1
ATOM 615 C CA . VAL A 1 73 ? 23.825 27.791 22.792 1.00 17.74 73 VAL A CA 1
ATOM 616 C C . VAL A 1 73 ? 23.090 28.630 23.795 1.00 14.18 73 VAL A C 1
ATOM 617 O O . VAL A 1 73 ? 23.101 28.442 24.967 1.00 13.93 73 VAL A O 1
ATOM 621 N N . PRO A 1 74 ? 22.426 29.691 23.343 1.00 15.57 74 PRO A N 1
ATOM 622 C CA . PRO A 1 74 ? 21.652 30.559 24.227 1.00 16.56 74 PRO A CA 1
ATOM 623 C C . PRO A 1 74 ? 20.523 29.711 24.842 1.00 19.70 74 PRO A C 1
ATOM 624 O O . PRO A 1 74 ? 19.940 28.826 24.179 1.00 17.13 74 PRO A O 1
ATOM 628 N N . ILE A 1 75 ? 20.225 30.011 26.057 1.00 18.31 75 ILE A N 1
ATOM 629 C CA . ILE A 1 75 ? 19.131 29.379 26.799 1.00 15.23 75 ILE A CA 1
ATOM 630 C C . ILE A 1 75 ? 17.902 30.264 26.729 1.00 17.44 75 ILE A C 1
ATOM 631 O O . ILE A 1 75 ? 17.997 31.402 27.264 1.00 17.71 75 ILE A O 1
ATOM 636 N N . CYS A 1 76 ? 16.896 29.858 25.959 1.00 17.17 76 CYS A N 1
ATOM 637 C CA . CYS A 1 76 ? 15.650 30.663 25.917 1.00 14.99 76 CYS A CA 1
ATOM 638 C C . CYS A 1 76 ? 14.733 30.181 27.025 1.00 18.51 76 CYS A C 1
ATOM 639 O O . CYS A 1 76 ? 14.415 28.979 27.026 1.00 18.52 76 CYS A O 1
ATOM 642 N N . TYR A 1 77 ? 14.347 31.042 27.931 1.00 18.44 77 TYR A N 1
ATOM 643 C CA . TYR A 1 77 ? 13.594 30.656 29.114 1.00 18.17 77 TYR A CA 1
ATOM 644 C C . TYR A 1 77 ? 13.224 31.912 29.870 1.00 18.65 77 TYR A C 1
ATOM 645 O O . TYR A 1 77 ? 14.102 32.781 29.945 1.00 18.72 77 TYR A O 1
ATOM 654 N N . PRO A 1 78 ? 12.017 32.004 30.430 1.00 19.09 78 PRO A N 1
ATOM 655 C CA . PRO A 1 78 ? 10.955 30.965 30.464 1.00 17.96 78 PRO A CA 1
ATOM 656 C C . PRO A 1 78 ? 9.884 31.086 29.393 1.00 19.08 78 PRO A C 1
ATOM 657 O O . PRO A 1 78 ? 8.805 30.489 29.525 1.00 20.37 78 PRO A O 1
ATOM 661 N N . TRP A 1 79 ? 10.135 31.897 28.383 1.00 22.09 79 TRP A N 1
ATOM 662 C CA . TRP A 1 79 ? 9.246 31.980 27.237 1.00 23.22 79 TRP A CA 1
ATOM 663 C C . TRP A 1 79 ? 10.141 31.913 26.008 1.00 19.53 79 TRP A C 1
ATOM 664 O O . TRP A 1 79 ? 11.321 32.269 26.084 1.00 19.91 79 TRP A O 1
ATOM 675 N N . PHE A 1 80 ? 9.533 31.535 24.872 1.00 19.46 80 PHE A N 1
ATOM 676 C CA . PHE A 1 80 ? 10.211 31.339 23.615 1.00 18.03 80 PHE A CA 1
ATOM 677 C C . PHE A 1 80 ? 9.807 32.396 22.614 1.00 23.67 80 PHE A C 1
ATOM 678 O O . PHE A 1 80 ? 8.607 32.668 22.448 1.00 25.43 80 PHE A O 1
ATOM 686 N N . GLY A 1 81 ? 10.827 32.987 21.986 1.00 27.25 81 GLY A N 1
ATOM 687 C CA . GLY A 1 81 ? 10.604 33.961 20.914 1.00 27.47 81 GLY A CA 1
ATOM 688 C C . GLY A 1 81 ? 10.012 35.259 21.381 1.00 29.70 81 GLY A C 1
ATOM 689 O O . GLY A 1 81 ? 10.160 35.648 22.528 1.00 24.68 81 GLY A O 1
ATOM 690 N N . GLY A 1 82 ? 9.324 35.935 20.461 1.00 29.13 82 GLY A N 1
ATOM 691 C CA . GLY A 1 82 ? 8.806 37.252 20.787 1.00 36.38 82 GLY A CA 1
ATOM 692 C C . GLY A 1 82 ? 7.395 37.188 21.350 1.00 36.66 82 GLY A C 1
ATOM 693 O O . GLY A 1 82 ? 6.624 38.123 21.172 1.00 30.88 82 GLY A O 1
ATOM 694 N N . VAL A 1 83 ? 7.012 36.130 22.067 1.00 30.46 83 VAL A N 1
ATOM 695 C CA . VAL A 1 83 ? 5.639 36.189 22.573 1.00 26.48 83 VAL A CA 1
ATOM 696 C C . VAL A 1 83 ? 5.514 37.287 23.647 1.00 33.61 83 VAL A C 1
ATOM 697 O O . VAL A 1 83 ? 4.418 37.805 23.903 1.00 29.24 83 VAL A O 1
ATOM 701 N N . LYS A 1 84 ? 6.642 37.638 24.252 1.00 28.06 84 LYS A N 1
ATOM 702 C CA . LYS A 1 84 ? 6.855 38.760 25.186 1.00 26.34 84 LYS A CA 1
ATOM 703 C C . LYS A 1 84 ? 8.206 39.369 24.983 1.00 24.80 84 LYS A C 1
ATOM 704 O O . LYS A 1 84 ? 9.082 38.790 24.347 1.00 25.84 84 LYS A O 1
ATOM 710 N N . GLN A 1 85 ? 8.377 40.548 25.550 1.00 30.95 85 GLN A N 1
ATOM 711 C CA . GLN A 1 85 ? 9.645 41.224 25.466 1.00 27.44 85 GLN A CA 1
ATOM 712 C C . GLN A 1 85 ? 10.307 41.211 26.847 1.00 27.90 85 GLN A C 1
ATOM 713 O O . GLN A 1 85 ? 9.654 41.321 27.885 1.00 32.48 85 GLN A O 1
ATOM 719 N N . PRO A 1 86 ? 11.600 40.973 26.916 1.00 29.91 86 PRO A N 1
ATOM 720 C CA . PRO A 1 86 ? 12.492 40.733 25.770 1.00 25.96 86 PRO A CA 1
ATOM 721 C C . PRO A 1 86 ? 12.303 39.366 25.046 1.00 25.23 86 PRO A C 1
ATOM 722 O O . PRO A 1 86 ? 11.945 38.433 25.784 1.00 24.54 86 PRO A O 1
ATOM 726 N N . ALA A 1 87 ? 12.560 39.269 23.759 1.00 23.74 87 ALA A N 1
ATOM 727 C CA . ALA A 1 87 ? 12.439 37.983 23.111 1.00 20.99 87 ALA A CA 1
ATOM 728 C C . ALA A 1 87 ? 13.275 36.888 23.835 1.00 23.98 87 ALA A C 1
ATOM 729 O O . ALA A 1 87 ? 14.388 37.150 24.312 1.00 24.66 87 ALA A O 1
ATOM 731 N N . HIS A 1 88 ? 12.710 35.700 23.910 1.00 21.28 88 HIS A N 1
ATOM 732 C CA . HIS A 1 88 ? 13.423 34.537 24.486 1.00 25.54 88 HIS A CA 1
ATOM 733 C C . HIS A 1 88 ? 13.670 34.576 25.953 1.00 29.35 88 HIS A C 1
ATOM 734 O O . HIS A 1 88 ? 14.483 33.767 26.461 1.00 23.86 88 HIS A O 1
ATOM 741 N N . GLY A 1 89 ? 13.006 35.483 26.678 1.00 22.49 89 GLY A N 1
ATOM 742 C CA . GLY A 1 89 ? 13.100 35.448 28.128 1.00 19.33 89 GLY A CA 1
ATOM 743 C C . GLY A 1 89 ? 14.366 36.077 28.707 1.00 21.66 89 GLY A C 1
ATOM 744 O O . GLY A 1 89 ? 15.050 36.812 28.002 1.00 25.54 89 GLY A O 1
ATOM 745 N N . THR A 1 90 ? 14.643 35.822 30.002 1.00 19.66 90 THR A N 1
ATOM 746 C CA . THR A 1 90 ? 15.690 36.570 30.680 1.00 19.16 90 THR A CA 1
ATOM 747 C C . THR A 1 90 ? 16.899 35.730 30.992 1.00 23.11 90 THR A C 1
ATOM 748 O O . THR A 1 90 ? 17.951 36.239 31.378 1.00 22.32 90 THR A O 1
ATOM 752 N N . ALA A 1 91 ? 16.769 34.435 30.847 1.00 18.26 91 ALA A N 1
ATOM 753 C CA . ALA A 1 91 ? 17.892 33.604 31.171 1.00 19.36 91 ALA A CA 1
ATOM 754 C C . ALA A 1 91 ? 19.211 33.989 30.451 1.00 14.30 91 ALA A C 1
ATOM 755 O O . ALA A 1 91 ? 20.278 33.928 31.044 1.00 17.03 91 ALA A O 1
ATOM 757 N N . ARG A 1 92 ? 19.107 34.380 29.196 1.00 14.91 92 ARG A N 1
ATOM 758 C CA . ARG A 1 92 ? 20.303 34.500 28.399 1.00 13.97 92 ARG A CA 1
ATOM 759 C C . ARG A 1 92 ? 21.001 35.888 28.589 1.00 23.10 92 ARG A C 1
ATOM 760 O O . ARG A 1 92 ? 22.091 36.100 28.053 1.00 20.83 92 ARG A O 1
ATOM 768 N N . ILE A 1 93 ? 20.304 36.745 29.315 1.00 18.14 93 ILE A N 1
ATOM 769 C CA . ILE A 1 93 ? 20.811 38.073 29.691 1.00 21.50 93 ILE A CA 1
ATOM 770 C C . ILE A 1 93 ? 21.144 38.321 31.147 1.00 27.92 93 ILE A C 1
ATOM 771 O O . ILE A 1 93 ? 21.357 39.477 31.547 1.00 27.59 93 ILE A O 1
ATOM 776 N N . ARG A 1 94 ? 21.163 37.259 31.960 1.00 17.05 94 ARG A N 1
ATOM 777 C CA . ARG A 1 94 ? 21.412 37.296 33.384 1.00 14.89 94 ARG A CA 1
ATOM 778 C C . ARG A 1 94 ? 22.690 36.436 33.699 1.00 17.58 94 ARG A C 1
ATOM 779 O O . ARG A 1 94 ? 23.022 35.588 32.921 1.00 20.54 94 ARG A O 1
ATOM 787 N N . LEU A 1 95 ? 23.460 36.854 34.674 1.00 17.90 95 LEU A N 1
ATOM 788 C CA . LEU A 1 95 ? 24.684 36.165 35.035 1.00 19.47 95 LEU A CA 1
ATOM 789 C C . LEU A 1 95 ? 24.264 34.918 35.821 1.00 17.16 95 LEU A C 1
ATOM 790 O O . LEU A 1 95 ? 23.505 34.996 36.789 1.00 21.57 95 LEU A O 1
ATOM 795 N N . TRP A 1 96 ? 24.830 33.810 35.409 1.00 15.85 96 TRP A N 1
ATOM 796 C CA . TRP A 1 96 ? 24.751 32.558 36.194 1.00 17.59 96 TRP A CA 1
ATOM 797 C C . TRP A 1 96 ? 26.059 32.342 36.995 1.00 20.02 96 TRP A C 1
ATOM 798 O O . TRP A 1 96 ? 27.113 32.928 36.634 1.00 20.58 96 TRP A O 1
ATOM 809 N N . GLN A 1 97 ? 26.030 31.416 37.943 1.00 17.78 97 GLN A N 1
ATOM 810 C CA . GLN A 1 97 ? 27.219 31.078 38.695 1.00 17.47 97 GLN A CA 1
ATOM 811 C C . GLN A 1 97 ? 27.682 29.664 38.343 1.00 17.41 97 GLN A C 1
ATOM 812 O O . GLN A 1 97 ? 26.892 28.793 38.078 1.00 21.82 97 GLN A O 1
ATOM 818 N N . LEU A 1 98 ? 29.011 29.453 38.361 1.00 16.12 98 LEU A N 1
ATOM 819 C CA . LEU A 1 98 ? 29.585 28.103 38.170 1.00 15.83 98 LEU A CA 1
ATOM 820 C C . LEU A 1 98 ? 29.501 27.448 39.560 1.00 18.56 98 LEU A C 1
ATOM 821 O O . LEU A 1 98 ? 30.168 27.896 40.532 1.00 18.89 98 LEU A O 1
ATOM 826 N N . SER A 1 99 ? 28.618 26.463 39.717 1.00 16.11 99 SER A N 1
ATOM 827 C CA . SER A 1 99 ? 28.407 25.874 41.031 1.00 16.79 99 SER A CA 1
ATOM 828 C C . SER A 1 99 ? 29.183 24.582 41.225 1.00 18.75 99 SER A C 1
ATOM 829 O O . SER A 1 99 ? 29.343 24.084 42.332 1.00 24.03 99 SER A O 1
ATOM 832 N N . HIS A 1 100 ? 29.628 24.011 40.145 1.00 21.29 100 HIS A N 1
ATOM 833 C CA . HIS A 1 100 ? 30.439 22.811 40.234 1.00 21.63 100 HIS A CA 1
ATOM 834 C C . HIS A 1 100 ? 31.267 22.515 39.030 1.00 20.73 100 HIS A C 1
ATOM 835 O O . HIS A 1 100 ? 30.887 22.720 37.889 1.00 20.25 100 HIS A O 1
ATOM 842 N N . TYR A 1 101 ? 32.506 22.065 39.240 1.00 16.09 101 TYR A N 1
ATOM 843 C CA . TYR A 1 101 ? 33.324 21.613 38.097 1.00 18.78 101 TYR A CA 1
ATOM 844 C C . TYR A 1 101 ? 34.046 20.305 38.534 1.00 22.94 101 TYR A C 1
ATOM 845 O O . TYR A 1 101 ? 34.498 20.209 39.675 1.00 30.02 101 TYR A O 1
ATOM 854 N N . TYR A 1 102 ? 33.984 19.268 37.673 1.00 27.04 102 TYR A N 1
ATOM 855 C CA . TYR A 1 102 ? 34.582 17.946 37.875 1.00 25.01 102 TYR A CA 1
ATOM 856 C C . TYR A 1 102 ? 35.481 17.701 36.672 1.00 27.21 102 TYR A C 1
ATOM 857 O O . TYR A 1 102 ? 35.022 17.599 35.526 1.00 25.64 102 TYR A O 1
ATOM 866 N N . ILE A 1 103 ? 36.730 17.506 36.957 1.00 32.70 103 ILE A N 1
ATOM 867 C CA . ILE A 1 103 ? 37.707 17.186 35.931 1.00 26.86 103 ILE A CA 1
ATOM 868 C C . ILE A 1 103 ? 38.412 15.857 36.138 1.00 27.06 103 ILE A C 1
ATOM 869 O O . ILE A 1 103 ? 38.989 15.602 37.187 1.00 31.22 103 ILE A O 1
ATOM 874 N N . SER A 1 104 ? 38.347 15.015 35.075 1.00 35.41 104 SER A N 1
ATOM 875 C CA . SER A 1 104 ? 39.025 13.734 35.086 1.00 39.11 104 SER A CA 1
ATOM 876 C C . SER A 1 104 ? 39.571 13.380 33.713 1.00 43.90 104 SER A C 1
ATOM 877 O O . SER A 1 104 ? 39.331 14.082 32.727 1.00 29.43 104 SER A O 1
ATOM 880 N N . VAL A 1 105 ? 40.302 12.254 33.634 1.00 31.38 105 VAL A N 1
ATOM 881 C CA . VAL A 1 105 ? 40.970 11.906 32.440 1.00 35.20 105 VAL A CA 1
ATOM 882 C C . VAL A 1 105 ? 40.167 12.004 31.186 1.00 33.93 105 VAL A C 1
ATOM 883 O O . VAL A 1 105 ? 40.637 12.551 30.213 1.00 33.86 105 VAL A O 1
ATOM 887 N N . HIS A 1 106 ? 38.977 11.414 31.145 1.00 31.89 106 HIS A N 1
ATOM 888 C CA . HIS A 1 106 ? 38.297 11.463 29.841 1.00 39.70 106 HIS A CA 1
ATOM 889 C C . HIS A 1 106 ? 37.039 12.300 29.833 1.00 37.33 106 HIS A C 1
ATOM 890 O O . HIS A 1 106 ? 36.217 12.102 28.962 1.00 40.93 106 HIS A O 1
ATOM 897 N N . LYS A 1 107 ? 36.863 13.160 30.813 1.00 38.50 107 LYS A N 1
ATOM 898 C CA . LYS A 1 107 ? 35.564 13.840 30.915 1.00 39.20 107 LYS A CA 1
ATOM 899 C C . LYS A 1 107 ? 35.598 15.059 31.816 1.00 31.44 107 LYS A C 1
ATOM 900 O O . LYS A 1 107 ? 36.301 15.103 32.844 1.00 29.70 107 LYS A O 1
ATOM 906 N N . VAL A 1 108 ? 34.791 16.007 31.429 1.00 28.57 108 VAL A N 1
ATOM 907 C CA . VAL A 1 108 ? 34.709 17.212 32.222 1.00 26.85 108 VAL A CA 1
ATOM 908 C C . VAL A 1 108 ? 33.269 17.584 32.430 1.00 17.17 108 VAL A C 1
ATOM 909 O O . VAL A 1 108 ? 32.496 17.642 31.479 1.00 21.49 108 VAL A O 1
ATOM 913 N N . ARG A 1 109 ? 32.934 17.848 33.679 1.00 21.87 109 ARG A N 1
ATOM 914 C CA . ARG A 1 109 ? 31.528 18.249 33.960 1.00 26.19 109 ARG A CA 1
ATOM 915 C C . ARG A 1 109 ? 31.484 19.628 34.579 1.00 24.28 109 ARG A C 1
ATOM 916 O O . ARG A 1 109 ? 32.118 19.831 35.579 1.00 24.50 109 ARG A O 1
ATOM 924 N N . LEU A 1 110 ? 30.719 20.605 33.994 1.00 20.50 110 LEU A N 1
ATOM 925 C CA . LEU A 1 110 ? 30.549 21.937 34.609 1.00 18.52 110 LEU A CA 1
ATOM 926 C C . LEU A 1 110 ? 29.052 22.094 34.885 1.00 16.58 110 LEU A C 1
ATOM 927 O O . LEU A 1 110 ? 28.224 21.631 34.039 1.00 19.17 110 LEU A O 1
ATOM 932 N N . GLU A 1 111 ? 28.726 22.714 36.013 1.00 16.90 111 GLU A N 1
ATOM 933 C CA . GLU A 1 111 ? 27.295 22.972 36.369 1.00 17.51 111 GLU A CA 1
ATOM 934 C C . GLU A 1 111 ? 27.187 24.443 36.638 1.00 18.17 111 GLU A C 1
ATOM 935 O O . GLU A 1 111 ? 28.065 25.014 37.255 1.00 18.93 111 GLU A O 1
ATOM 941 N N . PHE A 1 112 ? 26.127 25.035 36.154 1.00 15.95 112 PHE A N 1
ATOM 942 C CA . PHE A 1 112 ? 25.824 26.453 36.314 1.00 16.16 112 PHE A CA 1
ATOM 943 C C . PHE A 1 112 ? 24.486 26.583 36.965 1.00 15.08 112 PHE A C 1
ATOM 944 O O . PHE A 1 112 ? 23.603 25.765 36.737 1.00 18.99 112 PHE A O 1
ATOM 952 N N . GLU A 1 113 ? 24.279 27.614 37.789 1.00 16.01 113 GLU A N 1
ATOM 953 C CA . GLU A 1 113 ? 22.940 27.812 38.360 1.00 14.30 113 GLU A CA 1
ATOM 954 C C . GLU A 1 113 ? 22.499 29.300 38.179 1.00 17.06 113 GLU A C 1
ATOM 955 O O . GLU A 1 113 ? 23.374 30.187 38.135 1.00 16.27 113 GLU A O 1
ATOM 961 N N . LEU A 1 114 ? 21.186 29.472 38.053 1.00 15.46 114 LEU A N 1
ATOM 962 C CA . LEU A 1 114 ? 20.569 30.798 37.910 1.00 17.29 114 LEU A CA 1
ATOM 963 C C . LEU A 1 114 ? 19.676 30.997 39.132 1.00 19.05 114 LEU A C 1
ATOM 964 O O . 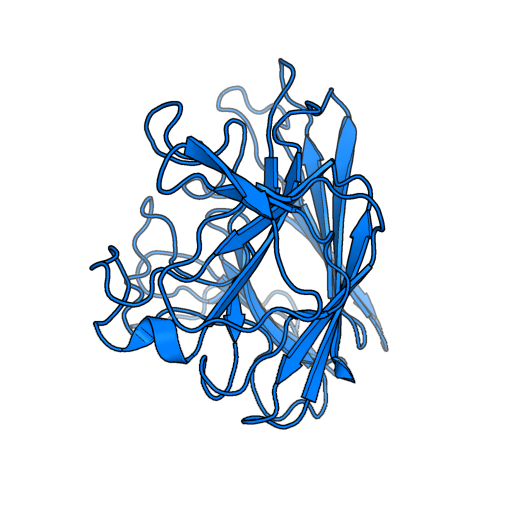LEU A 1 114 ? 18.887 30.071 39.521 1.00 18.02 114 LEU A O 1
ATOM 969 N N . PHE A 1 115 ? 19.828 32.133 39.799 1.00 16.18 115 PHE A N 1
ATOM 970 C CA . PHE A 1 115 ? 19.061 32.436 41.020 1.00 16.00 115 PHE A CA 1
ATOM 971 C C . PHE A 1 115 ? 18.188 33.651 40.867 1.00 21.73 115 PHE A C 1
ATOM 972 O O . PHE A 1 115 ? 18.507 34.597 40.127 1.00 21.23 115 PHE A O 1
ATOM 980 N N . SER A 1 116 ? 17.069 33.636 41.570 1.00 20.80 116 SER A N 1
ATOM 981 C CA . SER A 1 116 ? 16.100 34.672 41.597 1.00 23.93 116 SER A CA 1
ATOM 982 C C . SER A 1 116 ? 16.623 35.752 42.457 1.00 18.44 116 SER A C 1
ATOM 983 O O . SER A 1 116 ? 17.593 35.586 43.203 1.00 23.12 116 SER A O 1
ATOM 986 N N . ASP A 1 117 ? 15.969 36.882 42.329 1.00 24.35 117 ASP A N 1
ATOM 987 C CA . ASP A 1 117 ? 16.379 37.999 43.135 1.00 26.75 117 ASP A CA 1
ATOM 988 C C . ASP A 1 117 ? 16.099 37.781 44.623 1.00 23.82 117 ASP A C 1
ATOM 989 O O . ASP A 1 117 ? 16.569 38.580 45.397 1.00 30.01 117 ASP A O 1
ATOM 994 N N . LEU A 1 118 ? 15.399 36.698 44.982 1.00 21.80 118 LEU A N 1
ATOM 995 C CA . LEU A 1 118 ? 15.093 36.344 46.368 1.00 22.45 118 LEU A CA 1
ATOM 996 C C . LEU A 1 118 ? 16.076 35.225 46.846 1.00 21.37 118 LEU A C 1
ATOM 997 O O . LEU A 1 118 ? 15.810 34.557 47.856 1.00 22.33 118 LEU A O 1
ATOM 1002 N N . ASN A 1 119 ? 17.118 34.990 46.032 1.00 20.54 119 ASN A N 1
ATOM 1003 C CA . ASN A 1 119 ? 18.194 34.054 46.393 1.00 17.84 119 ASN A CA 1
ATOM 1004 C C . ASN A 1 119 ? 17.769 32.612 46.423 1.00 21.45 119 ASN A C 1
ATOM 1005 O O . ASN A 1 119 ? 18.357 31.829 47.191 1.00 20.82 119 ASN A O 1
ATOM 1010 N N . ILE A 1 120 ? 16.749 32.271 45.618 1.00 19.81 120 ILE A N 1
ATOM 1011 C CA . ILE A 1 120 ? 16.265 30.877 45.524 1.00 16.19 120 ILE A CA 1
ATOM 1012 C C . ILE A 1 120 ? 16.621 30.394 44.101 1.00 17.02 120 ILE A C 1
ATOM 1013 O O . ILE A 1 120 ? 16.432 31.136 43.132 1.00 19.02 120 ILE A O 1
ATOM 1018 N N . ILE A 1 121 ? 17.102 29.143 43.980 1.00 15.55 121 ILE A N 1
ATOM 1019 C CA . ILE A 1 121 ? 17.443 28.542 42.698 1.00 17.29 121 ILE A CA 1
ATOM 1020 C C . ILE A 1 121 ? 16.281 28.757 41.702 1.00 17.14 121 ILE A C 1
ATOM 1021 O O . ILE A 1 121 ? 15.119 28.623 42.095 1.00 17.42 121 ILE A O 1
ATOM 1026 N N . GLU A 1 122 ? 16.588 29.108 40.419 1.00 16.57 122 GLU A N 1
ATOM 1027 C CA . GLU A 1 122 ? 15.571 29.206 39.401 1.00 17.57 122 GLU A CA 1
ATOM 1028 C C . GLU A 1 122 ? 15.782 28.141 38.286 1.00 15.87 122 GLU A C 1
ATOM 1029 O O . GLU A 1 122 ? 14.836 27.601 37.750 1.00 17.60 122 GLU A O 1
ATOM 1035 N N . ALA A 1 123 ? 17.057 27.849 37.956 1.00 15.05 123 ALA A N 1
ATOM 1036 C CA . ALA A 1 123 ? 17.350 26.920 36.841 1.00 12.74 123 ALA A CA 1
ATOM 1037 C C . ALA A 1 123 ? 18.790 26.454 36.991 1.00 13.36 123 ALA A C 1
ATOM 1038 O O . ALA A 1 123 ? 19.636 27.049 37.698 1.00 16.94 123 ALA A O 1
ATOM 1040 N N A LYS A 1 124 ? 19.069 25.381 36.296 0.70 15.08 124 LYS A N 1
ATOM 1041 N N B LYS A 1 124 ? 19.148 25.423 36.264 0.30 18.43 124 LYS A N 1
ATOM 1042 C CA A LYS A 1 124 ? 20.403 24.810 36.315 0.70 12.68 124 LYS A CA 1
ATOM 1043 C CA B LYS A 1 124 ? 20.528 24.990 36.346 0.30 18.00 124 LYS A CA 1
ATOM 1044 C C A LYS A 1 124 ? 20.856 24.482 34.879 0.70 16.03 124 LYS A C 1
ATOM 1045 C C B LYS A 1 124 ? 20.822 24.308 35.028 0.30 18.00 124 LYS A C 1
ATOM 1046 O O A LYS A 1 124 ? 20.007 24.195 34.041 0.70 20.19 124 LYS A O 1
ATOM 1047 O O B LYS A 1 124 ? 19.921 23.744 34.415 0.30 19.39 124 LYS A O 1
ATOM 1058 N N . VAL A 1 125 ? 22.122 24.492 34.578 1.00 14.03 125 VAL A N 1
ATOM 1059 C CA . VAL A 1 125 ? 22.599 23.951 33.295 1.00 13.43 125 VAL A CA 1
ATOM 1060 C C . VAL A 1 125 ? 23.793 23.090 33.605 1.00 18.70 125 VAL A C 1
ATOM 1061 O O . VAL A 1 125 ? 24.702 23.504 34.337 1.00 17.69 125 VAL A O 1
ATOM 1065 N N . SER A 1 126 ? 23.808 21.878 33.037 1.00 16.12 126 SER A N 1
ATOM 1066 C CA . SER A 1 126 ? 25.027 21.101 33.160 1.00 15.80 126 SER A CA 1
ATOM 1067 C C . SER A 1 126 ? 25.607 20.877 31.774 1.00 17.78 126 SER A C 1
ATOM 1068 O O . SER A 1 126 ? 24.906 20.729 30.795 1.00 18.51 126 SER A O 1
ATOM 1071 N N . MET A 1 127 ? 26.919 20.746 31.712 1.00 15.60 127 MET A N 1
ATOM 1072 C CA . MET A 1 127 ? 27.578 20.473 30.458 1.00 17.11 127 MET A CA 1
ATOM 1073 C C . MET A 1 127 ? 28.621 19.382 30.696 1.00 19.24 127 MET A C 1
ATOM 1074 O O . MET A 1 127 ? 29.404 19.534 31.596 1.00 22.00 127 MET A O 1
ATOM 1079 N N . VAL A 1 128 ? 28.583 18.296 29.926 1.00 21.11 128 VAL A N 1
ATOM 1080 C CA . VAL A 1 128 ? 29.488 17.188 30.076 1.00 21.10 128 VAL A CA 1
ATOM 1081 C C . VAL A 1 128 ? 30.266 17.054 28.753 1.00 17.12 128 VAL A C 1
ATOM 1082 O O . VAL A 1 128 ? 29.680 16.841 27.702 1.00 20.78 128 VAL A O 1
ATOM 1086 N N . PHE A 1 129 ? 31.585 17.197 28.844 1.00 21.92 129 PHE A N 1
ATOM 1087 C CA . PHE A 1 129 ? 32.488 17.122 27.697 1.00 25.52 129 PHE A CA 1
ATOM 1088 C C . PHE A 1 129 ? 33.336 15.837 27.668 1.00 23.19 129 PHE A C 1
ATOM 1089 O O . PHE A 1 129 ? 34.114 15.561 28.589 1.00 26.40 129 PHE A O 1
ATOM 1097 N N . THR A 1 130 ? 33.155 15.100 26.601 1.00 29.22 130 THR A N 1
ATOM 1098 C CA . THR A 1 130 ? 33.896 13.866 26.289 1.00 34.48 130 THR A CA 1
ATOM 1099 C C . THR A 1 130 ? 34.245 14.050 24.806 1.00 30.28 130 THR A C 1
ATOM 1100 O O . THR A 1 130 ? 34.659 15.128 24.359 1.00 26.66 130 THR A O 1
ATOM 1104 N N . ASP A 1 131 ? 34.121 13.011 23.987 1.00 31.52 131 ASP A N 1
ATOM 1105 C CA . ASP A 1 131 ? 34.143 13.287 22.564 1.00 27.38 131 ASP A CA 1
ATOM 1106 C C . ASP A 1 131 ? 32.826 13.894 22.124 1.00 25.73 131 ASP A C 1
ATOM 1107 O O . ASP A 1 131 ? 32.675 14.335 20.977 1.00 30.82 131 ASP A O 1
ATOM 1112 N N . LYS A 1 132 ? 31.864 13.906 22.998 1.00 26.04 132 LYS A N 1
ATOM 1113 C CA . LYS A 1 132 ? 30.577 14.494 22.661 1.00 31.11 132 LYS A CA 1
ATOM 1114 C C . LYS A 1 132 ? 30.345 15.659 23.647 1.00 27.87 132 LYS A C 1
ATOM 1115 O O . LYS A 1 132 ? 31.113 15.826 24.595 1.00 25.99 132 LYS A O 1
ATOM 1121 N N . CYS A 1 133 ? 29.274 16.475 23.447 1.00 24.02 133 CYS A N 1
ATOM 1122 C CA . CYS A 1 133 ? 28.935 17.568 24.385 1.00 19.43 133 CYS A CA 1
ATOM 1123 C C . CYS A 1 133 ? 27.502 17.382 24.865 1.00 18.75 133 CYS A C 1
ATOM 1124 O O . CYS A 1 133 ? 26.566 17.527 24.085 1.00 24.42 133 CYS A O 1
ATOM 1127 N N . HIS A 1 134 ? 27.335 17.053 26.168 1.00 22.64 134 HIS A N 1
ATOM 1128 C CA . HIS A 1 134 ? 25.941 16.871 26.559 1.00 23.33 134 HIS A CA 1
ATOM 1129 C C . HIS A 1 134 ? 25.502 18.059 27.430 1.00 19.32 134 HIS A C 1
ATOM 1130 O O .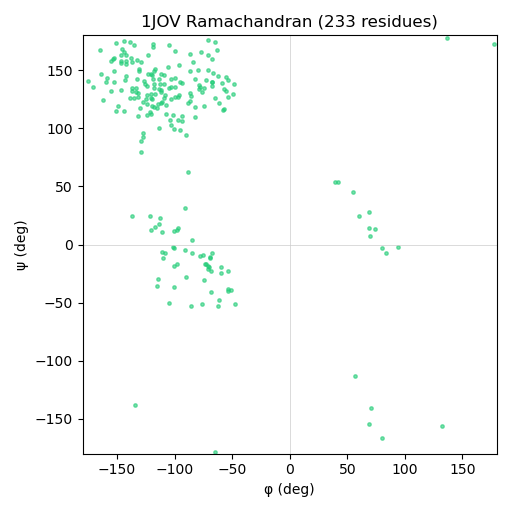 HIS A 1 134 ? 25.994 18.214 28.549 1.00 19.76 134 HIS A O 1
ATOM 1137 N N . LEU A 1 135 ? 24.610 18.892 26.958 1.00 21.05 135 LEU A N 1
ATOM 1138 C CA . LEU A 1 135 ? 24.152 20.066 27.649 1.00 18.27 135 LEU A CA 1
ATOM 1139 C C . LEU A 1 135 ? 22.683 19.891 28.102 1.00 16.83 135 LEU A C 1
ATOM 1140 O O . LEU A 1 135 ? 21.828 19.628 27.259 1.00 18.68 135 LEU A O 1
ATOM 1145 N N . THR A 1 136 ? 22.415 20.022 29.369 1.00 15.40 136 THR A N 1
ATOM 1146 C CA . THR A 1 136 ? 21.055 19.821 29.907 1.00 19.67 136 THR A CA 1
ATOM 1147 C C . THR A 1 136 ? 20.613 21.055 30.653 1.00 19.12 136 THR A C 1
ATOM 1148 O O . THR A 1 136 ? 21.416 21.624 31.395 1.00 19.63 136 THR A O 1
ATOM 1152 N N . PHE A 1 137 ? 19.387 21.474 30.444 1.00 16.30 137 PHE A N 1
ATOM 1153 C CA . PHE A 1 137 ? 18.809 22.596 31.142 1.00 14.88 137 PHE A CA 1
ATOM 1154 C C . PHE A 1 137 ? 17.672 22.085 32.037 1.00 20.01 137 PHE A C 1
ATOM 1155 O O . PHE A 1 137 ? 16.864 21.306 31.556 1.00 19.53 137 PHE A O 1
ATOM 1163 N N . THR A 1 138 ? 17.584 22.500 33.312 1.00 16.20 138 THR A N 1
ATOM 1164 C CA . THR A 1 138 ? 16.485 22.103 34.195 1.00 18.54 138 THR A CA 1
ATOM 1165 C C . THR A 1 138 ? 15.896 23.342 34.761 1.00 16.33 138 THR A C 1
ATOM 1166 O O . THR A 1 138 ? 16.597 24.253 35.272 1.00 17.44 138 THR A O 1
ATOM 1170 N N . HIS A 1 139 ? 14.584 23.290 34.846 1.00 19.38 139 HIS A N 1
ATOM 1171 C CA . HIS A 1 139 ? 13.737 24.348 35.345 1.00 20.92 139 HIS A CA 1
ATOM 1172 C C . HIS A 1 139 ? 13.296 24.119 36.797 1.00 21.33 139 HIS A C 1
ATOM 1173 O O . HIS A 1 139 ? 12.753 23.071 37.067 1.00 22.41 139 HIS A O 1
ATOM 1180 N N . TYR A 1 140 ? 13.510 25.102 37.665 1.00 19.33 140 TYR A N 1
ATOM 1181 C CA . TYR A 1 140 ? 13.051 25.014 39.026 1.00 18.21 140 TYR A CA 1
ATOM 1182 C C . TYR A 1 140 ? 12.109 26.150 39.353 1.00 17.73 140 TYR A C 1
ATOM 1183 O O . TYR A 1 140 ? 11.955 26.552 40.519 1.00 25.41 140 TYR A O 1
ATOM 1192 N N . GLY A 1 141 ? 11.489 26.679 38.294 1.00 18.21 141 GLY A N 1
ATOM 1193 C CA . GLY A 1 141 ? 10.632 27.829 38.313 1.00 21.94 141 GLY A CA 1
ATOM 1194 C C . GLY A 1 141 ? 9.331 27.743 39.068 1.00 27.02 141 GLY A C 1
ATOM 1195 O O . GLY A 1 141 ? 8.975 26.726 39.657 1.00 24.29 141 GLY A O 1
ATOM 1196 N N . GLU A 1 142 ? 8.613 28.856 38.997 1.00 25.70 142 GLU A N 1
ATOM 1197 C CA . GLU A 1 142 ? 7.352 28.992 39.711 1.00 29.43 142 GLU A CA 1
ATOM 1198 C C . GLU A 1 142 ? 6.189 28.555 38.909 1.00 33.81 142 GLU A C 1
ATOM 1199 O O . GLU A 1 142 ? 5.172 28.126 39.450 1.00 34.13 142 GLU A O 1
ATOM 1205 N N . GLU A 1 143 ? 6.296 28.651 37.625 1.00 27.37 143 GLU A N 1
ATOM 1206 C CA . GLU A 1 143 ? 5.210 28.196 36.799 1.00 23.08 143 GLU A CA 1
ATOM 1207 C C . GLU A 1 143 ? 5.718 27.388 35.640 1.00 21.78 143 GLU A C 1
ATOM 1208 O O . GLU A 1 143 ? 6.903 27.333 35.341 1.00 23.64 143 GLU A O 1
ATOM 1214 N N . SER A 1 144 ? 4.778 26.798 34.949 1.00 20.64 144 SER A N 1
ATOM 1215 C CA . SER A 1 144 ? 5.141 26.064 33.761 1.00 18.42 144 SER A CA 1
ATOM 1216 C C . SER A 1 144 ? 5.903 26.999 32.855 1.00 18.21 144 SER A C 1
ATOM 1217 O O . SER A 1 144 ? 5.613 28.187 32.784 1.00 23.31 144 SER A O 1
ATOM 1220 N N . ALA A 1 145 ? 6.868 26.482 32.165 1.00 17.07 145 ALA A N 1
ATOM 1221 C CA . ALA A 1 145 ? 7.720 27.298 31.308 1.00 18.45 145 ALA A CA 1
ATOM 1222 C C . ALA A 1 145 ? 8.024 26.697 29.955 1.00 21.95 145 ALA A C 1
ATOM 1223 O O . ALA A 1 145 ? 7.988 25.462 29.776 1.00 22.62 145 ALA A O 1
ATOM 1225 N N . GLN A 1 146 ? 8.366 27.552 29.014 1.00 19.02 146 GLN A N 1
ATOM 1226 C CA . GLN A 1 146 ? 8.952 27.102 27.761 1.00 16.60 146 GLN A CA 1
ATOM 1227 C C . GLN A 1 146 ? 10.461 27.219 27.879 1.00 17.94 146 GLN A C 1
ATOM 1228 O O . GLN A 1 146 ? 10.965 28.020 28.654 1.00 20.46 146 GLN A O 1
ATOM 1234 N N . ALA A 1 147 ? 11.192 26.403 27.112 1.00 19.38 147 ALA A N 1
ATOM 1235 C CA . ALA A 1 147 ? 12.631 26.575 27.094 1.00 16.89 147 ALA A CA 1
ATOM 1236 C C . ALA A 1 147 ? 13.144 26.094 25.774 1.00 21.26 147 ALA A C 1
ATOM 1237 O O . ALA A 1 147 ? 12.497 25.295 25.029 1.00 19.87 147 ALA A O 1
ATOM 1239 N N . ALA A 1 148 ? 14.333 26.512 25.410 1.00 18.81 148 ALA A N 1
ATOM 1240 C CA . ALA A 1 148 ? 14.945 26.054 24.178 1.00 17.12 148 ALA A CA 1
ATOM 1241 C C . ALA A 1 148 ? 16.432 26.260 24.298 1.00 19.16 148 ALA A C 1
ATOM 1242 O O . ALA A 1 148 ? 16.897 27.246 24.863 1.00 20.34 148 ALA A O 1
ATOM 1244 N N . LEU A 1 149 ? 17.185 25.331 23.745 1.00 16.71 149 LEU A N 1
ATOM 1245 C CA . LEU A 1 149 ? 18.612 25.354 23.604 1.00 16.02 149 LEU A CA 1
ATOM 1246 C C . LEU A 1 149 ? 18.794 25.780 22.166 1.00 23.71 149 LEU A C 1
ATOM 1247 O O . LEU A 1 149 ? 18.677 24.964 21.261 1.00 17.85 149 LEU A O 1
ATOM 1252 N N . HIS A 1 150 ? 19.074 27.024 21.949 1.00 17.16 150 HIS A N 1
ATOM 1253 C CA . HIS A 1 150 ? 19.082 27.591 20.607 1.00 21.16 150 HIS A CA 1
ATOM 1254 C C . HIS A 1 150 ? 20.423 27.477 19.874 1.00 22.98 150 HIS A C 1
ATOM 1255 O O . HIS A 1 150 ? 21.073 28.470 19.521 1.00 20.70 150 HIS A O 1
ATOM 1262 N N . THR A 1 151 ? 20.786 26.238 19.684 1.00 16.27 151 THR A N 1
ATOM 1263 C CA . THR A 1 151 ? 22.159 25.930 19.224 1.00 18.74 151 THR A CA 1
ATOM 1264 C C . THR A 1 151 ? 22.493 26.456 17.806 1.00 18.79 151 THR A C 1
ATOM 1265 O O . THR A 1 151 ? 21.792 26.168 16.842 1.00 20.05 151 THR A O 1
ATOM 1269 N N . TYR A 1 152 ? 23.596 27.204 17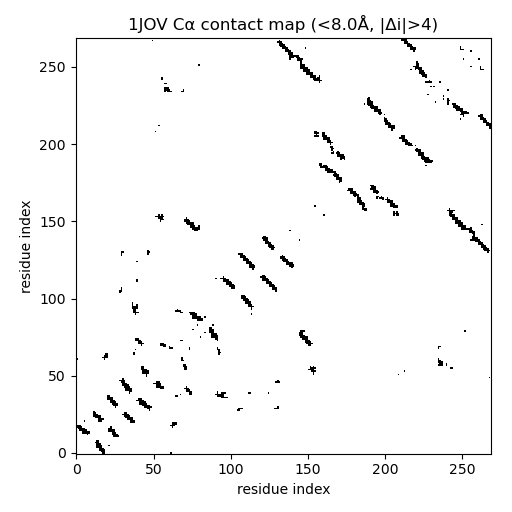.782 1.00 17.59 152 TYR A N 1
ATOM 1270 C CA . TYR A 1 152 ? 24.136 27.697 16.491 1.00 16.53 152 TYR A CA 1
ATOM 1271 C C . TYR A 1 152 ? 25.288 26.838 16.111 1.00 18.84 152 TYR A C 1
ATOM 1272 O O . TYR A 1 152 ? 26.393 26.846 16.742 1.00 19.39 152 TYR A O 1
ATOM 1281 N N . PHE A 1 153 ? 25.047 26.063 15.031 1.00 18.96 153 PHE A N 1
ATOM 1282 C CA . PHE A 1 153 ? 26.110 25.145 14.569 1.00 24.09 153 PHE A CA 1
ATOM 1283 C C . PHE A 1 153 ? 26.963 25.820 13.488 1.00 20.92 153 PHE A C 1
ATOM 1284 O O . PHE A 1 153 ? 26.470 26.647 12.720 1.00 23.47 153 PHE A O 1
ATOM 1292 N N . ASN A 1 154 ? 28.270 25.600 13.590 1.00 21.05 154 ASN A N 1
ATOM 1293 C CA . ASN A 1 154 ? 29.257 26.191 12.711 1.00 19.89 154 ASN A CA 1
ATOM 1294 C C . ASN A 1 154 ? 29.375 25.265 11.448 1.00 23.65 154 ASN A C 1
ATOM 1295 O O . ASN A 1 154 ? 29.700 24.072 11.578 1.00 22.91 154 ASN A O 1
ATOM 1300 N N . ILE A 1 155 ? 29.242 25.856 10.264 1.00 28.44 155 ILE A N 1
ATOM 1301 C CA . ILE A 1 155 ? 29.313 25.035 9.049 1.00 32.74 155 ILE A CA 1
ATOM 1302 C C . ILE A 1 155 ? 30.142 25.742 7.972 1.00 29.73 155 ILE A C 1
ATOM 1303 O O . ILE A 1 155 ? 30.282 26.979 8.027 1.00 27.15 155 ILE A O 1
ATOM 1308 N N . GLY A 1 156 ? 30.640 24.989 6.984 1.00 31.40 156 GLY A N 1
ATOM 1309 C CA . GLY A 1 156 ? 31.456 25.595 5.915 1.00 34.01 156 GLY A CA 1
ATOM 1310 C C . GLY A 1 156 ? 30.738 26.520 4.953 1.00 31.51 156 GLY A C 1
ATOM 1311 O O . GLY A 1 156 ? 31.224 27.632 4.645 1.00 32.41 156 GLY A O 1
ATOM 1312 N N . ASP A 1 157 ? 29.514 26.125 4.567 1.00 29.78 157 ASP A N 1
ATOM 1313 C CA . ASP A 1 157 ? 28.716 26.936 3.641 1.00 39.08 157 ASP A CA 1
ATOM 1314 C C . ASP A 1 157 ? 27.290 26.491 3.733 1.00 28.72 157 ASP A C 1
ATOM 1315 O O . ASP A 1 157 ? 27.015 25.287 3.570 1.00 31.68 157 ASP A O 1
ATOM 1320 N N . ILE A 1 158 ? 26.391 27.442 4.032 1.00 29.66 158 ILE A N 1
ATOM 1321 C CA . ILE A 1 158 ? 24.973 27.104 4.120 1.00 27.77 158 ILE A CA 1
ATOM 1322 C C . ILE A 1 158 ? 24.487 26.402 2.832 1.00 30.76 158 ILE A C 1
ATOM 1323 O O . ILE A 1 158 ? 23.588 25.605 2.921 1.00 39.41 158 ILE A O 1
ATOM 1328 N N . ASN A 1 159 ? 25.158 26.575 1.706 1.00 32.68 159 ASN A N 1
ATOM 1329 C CA . ASN A 1 159 ? 24.707 25.890 0.491 1.00 36.93 159 ASN A CA 1
ATOM 1330 C C . ASN A 1 159 ? 25.071 24.428 0.345 1.00 38.53 159 ASN A C 1
ATOM 1331 O O . ASN A 1 159 ? 24.528 23.727 -0.517 1.00 40.91 159 ASN A O 1
ATOM 1336 N N A GLN A 1 160 ? 25.942 23.959 1.228 0.70 26.20 160 GLN A N 1
ATOM 1337 N N B GLN A 1 160 ? 25.975 23.948 1.196 0.30 34.11 160 GLN A N 1
ATOM 1338 C CA A GLN A 1 160 ? 26.456 22.648 1.162 0.70 33.16 160 GLN A CA 1
ATOM 1339 C CA B GLN A 1 160 ? 26.403 22.565 1.143 0.30 38.16 160 GLN A CA 1
ATOM 1340 C C A GLN A 1 160 ? 26.020 21.857 2.386 0.70 33.23 160 GLN A C 1
ATOM 1341 C C B GLN A 1 160 ? 25.978 21.774 2.377 0.30 40.71 160 GLN A C 1
ATOM 1342 O O A GLN A 1 160 ? 26.675 20.894 2.700 0.70 27.58 160 GLN A O 1
ATO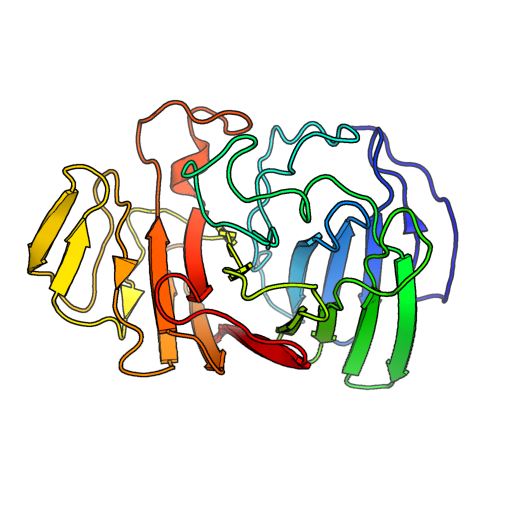M 1343 O O B GLN A 1 160 ? 26.608 20.768 2.716 0.30 50.13 160 GLN A O 1
ATOM 1354 N N . VAL A 1 161 ? 24.878 22.200 3.045 1.00 35.14 161 VAL A N 1
ATOM 1355 C CA . VAL A 1 161 ? 24.453 21.430 4.215 1.00 38.92 161 VAL A CA 1
ATOM 1356 C C . VAL A 1 161 ? 23.136 20.641 3.977 1.00 27.58 161 VAL A C 1
ATOM 1357 O O . VAL A 1 161 ? 22.230 21.129 3.303 1.00 30.25 161 VAL A O 1
ATOM 1361 N N A GLU A 1 162 ? 23.021 19.411 4.548 0.50 28.05 162 GLU A N 1
ATOM 1362 N N B GLU A 1 162 ? 23.055 19.448 4.648 0.50 33.18 162 GLU A N 1
ATOM 1363 C CA A GLU A 1 162 ? 21.702 18.785 4.548 0.50 31.41 162 GLU A CA 1
ATOM 1364 C CA B GLU A 1 162 ? 21.916 18.523 4.602 0.50 38.68 162 GLU A CA 1
ATOM 1365 C C A GLU A 1 162 ? 21.395 18.457 5.972 0.50 30.20 162 GLU A C 1
ATOM 1366 C C B GLU A 1 162 ? 21.371 18.243 6.015 0.50 38.30 162 GLU A C 1
ATOM 1367 O O A GLU A 1 162 ? 22.260 18.023 6.727 0.50 33.02 162 GLU A O 1
ATOM 1368 O O B GLU A 1 162 ? 22.061 17.664 6.841 0.50 35.54 162 GLU A O 1
ATOM 1379 N N . VAL A 1 163 ? 20.108 18.581 6.265 1.00 40.52 163 VAL A N 1
ATOM 1380 C CA . VAL A 1 163 ? 19.559 18.318 7.563 1.00 42.05 163 VAL A CA 1
ATOM 1381 C C . VAL A 1 163 ? 18.791 17.000 7.444 1.00 40.52 163 VAL A C 1
ATOM 1382 O O . VAL A 1 163 ? 17.799 16.919 6.727 1.00 41.60 163 VAL A O 1
ATOM 1386 N N . GLN A 1 164 ? 19.301 15.988 8.103 1.00 33.44 164 GLN A N 1
ATOM 1387 C CA . GLN A 1 164 ? 18.719 14.662 8.098 1.00 35.57 164 GLN A CA 1
ATOM 1388 C C . GLN A 1 164 ? 17.889 14.337 9.327 1.00 47.63 164 GLN A C 1
ATOM 1389 O O . GLN A 1 164 ? 18.246 14.732 10.449 1.00 33.89 164 GLN A O 1
ATOM 1395 N N . GLY A 1 165 ? 16.791 13.600 9.129 1.00 36.18 165 GLY A N 1
ATOM 1396 C CA . GLY A 1 165 ? 16.028 13.127 10.270 1.00 34.30 165 GLY A CA 1
ATOM 1397 C C . GLY A 1 165 ? 14.850 13.930 10.771 1.00 30.25 165 GLY A C 1
ATOM 1398 O O . GLY A 1 165 ? 14.162 13.480 11.679 1.00 34.97 165 GLY A O 1
ATOM 1399 N N . LEU A 1 166 ? 14.554 15.084 10.175 1.00 27.02 166 LEU A N 1
ATOM 1400 C CA . LEU A 1 166 ? 13.352 15.799 10.585 1.00 41.87 166 LEU A CA 1
ATOM 1401 C C . LEU A 1 166 ? 12.093 15.326 9.809 1.00 46.81 166 LEU A C 1
ATOM 1402 O O . LEU A 1 166 ? 12.206 14.674 8.778 1.00 44.93 166 LEU A O 1
ATOM 1407 N N . PRO A 1 167 ? 10.909 15.657 10.301 1.00 40.68 167 PRO A N 1
ATOM 1408 C CA . PRO A 1 167 ? 9.633 15.174 9.732 1.00 35.13 167 PRO A CA 1
ATOM 1409 C C . PRO A 1 167 ? 9.520 15.762 8.309 1.00 53.22 167 PRO A C 1
ATOM 1410 O O . PRO A 1 167 ? 10.358 16.601 7.921 1.00 42.16 167 PRO A O 1
ATOM 1414 N N . GLU A 1 168 ? 8.478 15.355 7.555 1.00 39.70 168 GLU A N 1
ATOM 1415 C CA . GLU A 1 168 ? 8.268 15.903 6.236 1.00 48.27 168 GLU A CA 1
ATOM 1416 C C . GLU A 1 168 ? 7.221 17.017 6.285 1.00 55.34 168 GLU A C 1
ATOM 1417 O O . GLU A 1 168 ? 6.715 17.448 5.269 1.00 44.27 168 GLU A O 1
ATOM 1423 N N . THR A 1 169 ? 6.877 17.471 7.494 1.00 35.52 169 THR A N 1
ATOM 1424 C CA . THR A 1 169 ? 6.080 18.664 7.613 1.00 32.83 169 THR A CA 1
ATOM 1425 C C . THR A 1 169 ? 6.588 19.476 8.847 1.00 32.33 169 THR A C 1
ATOM 1426 O O . THR A 1 169 ? 7.206 18.937 9.757 1.00 38.59 169 THR A O 1
ATOM 1430 N N . CYS A 1 170 ? 6.212 20.742 8.896 1.00 33.55 170 CYS A N 1
ATOM 1431 C CA . CYS A 1 170 ? 6.617 21.604 9.987 1.00 34.99 170 CYS A CA 1
ATOM 1432 C C . CYS A 1 170 ? 5.732 22.801 9.909 1.00 35.24 170 CYS A C 1
ATOM 1433 O O . CYS A 1 170 ? 5.067 23.042 8.883 1.00 40.98 170 CYS A O 1
ATOM 1436 N N . PHE A 1 171 ? 5.766 23.592 10.964 1.00 30.63 171 PHE A N 1
ATOM 1437 C CA . PHE A 1 171 ? 5.031 24.837 11.013 1.00 28.70 171 PHE A CA 1
ATOM 1438 C C . PHE A 1 171 ? 6.002 25.938 10.628 1.00 39.60 171 PHE A C 1
ATOM 1439 O O . PHE A 1 171 ? 7.103 26.033 11.214 1.00 36.55 171 PHE A O 1
ATOM 1447 N N . ASN A 1 172 ? 5.617 26.751 9.635 1.00 44.60 172 ASN A N 1
ATOM 1448 C CA . ASN A 1 172 ? 6.430 27.862 9.104 1.00 39.28 172 ASN A CA 1
ATOM 1449 C C . ASN A 1 172 ? 6.087 29.170 9.800 1.00 40.56 172 ASN A C 1
ATOM 1450 O O . ASN A 1 172 ? 5.030 29.736 9.544 1.00 40.32 172 ASN A O 1
ATOM 1455 N N . SER A 1 173 ? 6.966 29.647 10.680 1.00 33.94 173 SER A N 1
ATOM 1456 C CA . SER A 1 173 ? 6.695 30.832 11.480 1.00 39.08 173 SER A CA 1
ATOM 1457 C C . SER A 1 173 ? 6.730 32.044 10.611 1.00 38.72 173 SER A C 1
ATOM 1458 O O . SER A 1 173 ? 6.277 33.120 11.003 1.00 40.91 173 SER A O 1
ATOM 1461 N N . LEU A 1 174 ? 7.360 31.878 9.451 1.00 42.51 174 LEU A N 1
ATOM 1462 C CA . LEU A 1 174 ? 7.548 33.010 8.559 1.00 54.77 174 LEU A CA 1
ATOM 1463 C C . LEU A 1 174 ? 6.171 33.557 8.136 1.00 45.84 174 LEU A C 1
ATOM 1464 O O . LEU A 1 174 ? 5.868 34.751 8.318 1.00 46.31 174 LEU A O 1
ATOM 1469 N N . ASN A 1 175 ? 5.310 32.644 7.725 1.00 43.61 175 ASN A N 1
ATOM 1470 C CA . ASN A 1 175 ? 3.998 33.002 7.206 1.00 58.24 175 ASN A CA 1
ATOM 1471 C C . ASN A 1 175 ? 2.883 32.359 8.039 1.00 60.19 175 ASN A C 1
ATOM 1472 O O . ASN A 1 175 ? 1.715 32.360 7.658 1.00 54.58 175 ASN A O 1
ATOM 1477 N N . GLN A 1 176 ? 3.265 31.825 9.191 1.00 61.69 176 GLN A N 1
ATOM 1478 C CA . GLN A 1 176 ? 2.337 31.211 10.126 1.00 50.73 176 GLN A CA 1
ATOM 1479 C C . GLN A 1 176 ? 1.520 30.137 9.470 1.00 50.30 176 GLN A C 1
ATOM 1480 O O . GLN A 1 176 ? 0.307 30.069 9.673 1.00 50.33 176 GLN A O 1
ATOM 1486 N N . GLN A 1 177 ? 2.169 29.280 8.698 1.00 46.03 177 GLN A N 1
ATOM 1487 C CA . GLN A 1 177 ? 1.421 28.233 8.029 1.00 41.32 177 GLN A CA 1
ATOM 1488 C C . GLN A 1 177 ? 2.078 26.887 8.179 1.00 37.61 177 GLN A C 1
ATOM 1489 O O . GLN A 1 177 ? 3.298 26.779 8.156 1.00 40.34 177 GLN A O 1
ATOM 1495 N N . GLN A 1 178 ? 1.293 25.841 8.345 1.00 35.12 178 GLN A N 1
ATOM 1496 C CA . GLN A 1 178 ? 1.845 24.506 8.336 1.00 38.04 178 GLN A CA 1
ATOM 1497 C C . GLN A 1 178 ? 2.205 24.225 6.869 1.00 52.92 178 GLN A C 1
ATOM 1498 O O . GLN A 1 178 ? 1.474 24.678 5.967 1.00 51.37 178 GLN A O 1
ATOM 1504 N N . GLU A 1 179 ? 3.334 23.543 6.624 1.00 50.60 179 GLU A N 1
ATOM 1505 C CA . GLU A 1 179 ? 3.791 23.222 5.255 1.00 43.88 179 GLU A CA 1
ATOM 1506 C C . GLU A 1 179 ? 4.515 21.884 5.139 1.00 48.60 179 GLU A C 1
ATOM 1507 O O . GLU A 1 179 ? 5.106 21.343 6.107 1.00 40.63 179 GLU A O 1
ATOM 1513 N N . ASN A 1 180 ? 4.498 21.341 3.926 1.00 39.22 180 ASN A N 1
ATOM 1514 C CA . ASN A 1 180 ? 5.152 20.066 3.696 1.00 39.11 180 ASN A CA 1
ATOM 1515 C C . ASN A 1 180 ? 6.603 20.284 3.377 1.00 46.97 180 ASN A C 1
ATOM 1516 O O . ASN A 1 180 ? 6.951 21.343 2.836 1.00 44.65 180 ASN A O 1
ATOM 1521 N N . VAL A 1 181 ? 7.470 19.320 3.740 1.00 36.44 181 VAL A N 1
ATOM 1522 C CA . VAL A 1 181 ? 8.920 19.469 3.515 1.00 30.85 181 VAL A CA 1
ATOM 1523 C C . VAL A 1 181 ? 9.722 18.197 3.336 1.00 26.74 181 VAL A C 1
ATOM 1524 O O . VAL A 1 181 ? 9.401 17.140 3.868 1.00 50.02 181 VAL A O 1
ATOM 1528 N N . PRO A 1 182 ? 10.787 18.338 2.536 1.00 38.45 182 PRO A N 1
ATOM 1529 C CA . PRO A 1 182 ? 11.759 17.307 2.169 1.00 44.64 182 PRO A CA 1
ATOM 1530 C C . PRO A 1 182 ? 12.629 16.797 3.317 1.00 55.00 182 PRO A C 1
ATOM 1531 O O . PRO A 1 182 ? 12.997 17.548 4.249 1.00 43.84 182 PRO A O 1
ATOM 1535 N N . SER A 1 183 ? 12.998 15.536 3.263 1.00 40.68 183 SER A N 1
ATOM 1536 C CA . SER A 1 183 ? 13.935 15.052 4.250 1.00 42.75 183 SER A CA 1
ATOM 1537 C C . SER A 1 183 ? 14.836 14.052 3.557 1.00 44.82 183 SER A C 1
ATOM 1538 O O . SER A 1 183 ? 14.377 12.993 3.168 1.00 45.59 183 SER A O 1
ATOM 1541 N N . PRO A 1 184 ? 16.125 14.354 3.440 1.00 51.74 184 PRO A N 1
ATOM 1542 C CA . PRO A 1 184 ? 16.767 15.533 4.049 1.00 35.65 184 PRO A CA 1
ATOM 1543 C C . PRO A 1 184 ? 16.276 16.867 3.553 1.00 37.02 184 PRO A C 1
ATOM 1544 O O . PRO A 1 184 ? 15.491 16.988 2.557 1.00 33.23 184 PRO A O 1
ATOM 1548 N N . ARG A 1 185 ? 16.676 17.911 4.295 1.00 32.98 185 ARG A N 1
ATOM 1549 C CA . ARG A 1 185 ? 16.284 19.260 3.933 1.00 38.54 185 ARG A CA 1
ATOM 1550 C C . ARG A 1 185 ? 17.561 19.991 3.701 1.00 37.37 185 ARG A C 1
ATOM 1551 O O . ARG A 1 185 ? 18.545 19.717 4.377 1.00 35.46 185 ARG A O 1
ATOM 1559 N N . HIS A 1 186 ? 17.523 20.926 2.757 1.00 38.92 186 HIS A N 1
ATOM 1560 C CA . HIS A 1 186 ? 18.659 21.763 2.456 1.00 46.03 186 HIS A CA 1
ATOM 1561 C C . HIS A 1 186 ? 18.103 23.146 2.659 1.00 38.77 186 HIS A C 1
ATOM 1562 O O . HIS A 1 186 ? 16.887 23.308 2.735 1.00 39.27 186 HIS A O 1
ATOM 1569 N N . ILE A 1 187 ? 18.989 24.122 2.790 1.00 31.22 187 ILE A N 1
ATOM 1570 C CA . ILE A 1 187 ? 18.619 25.506 3.066 1.00 31.73 187 ILE A CA 1
ATOM 1571 C C . ILE A 1 187 ? 19.059 26.398 1.927 1.00 34.48 187 ILE A C 1
ATOM 1572 O O . ILE A 1 187 ? 20.249 26.589 1.688 1.00 42.64 187 ILE A O 1
ATOM 1577 N N . SER A 1 188 ? 18.092 27.032 1.281 1.00 42.53 188 SER A N 1
ATOM 1578 C CA . SER A 1 188 ? 18.348 27.843 0.115 1.00 41.86 188 SER A CA 1
ATOM 1579 C C . SER A 1 188 ? 17.567 29.091 0.224 1.00 44.95 188 SER A C 1
ATOM 1580 O O . SER A 1 188 ? 17.250 29.706 -0.788 1.00 33.61 188 SER A O 1
ATOM 1583 N N . GLU A 1 189 ? 17.255 29.456 1.460 1.00 33.84 189 GLU A N 1
ATOM 1584 C CA . GLU A 1 189 ? 16.466 30.618 1.717 1.00 28.77 189 GLU A CA 1
ATOM 1585 C C . GLU A 1 189 ? 16.222 30.730 3.212 1.00 37.32 189 GLU A C 1
ATOM 1586 O O . GLU A 1 189 ? 16.601 29.848 3.942 1.00 31.40 189 GLU A O 1
ATOM 1592 N N . ASN A 1 190 ? 15.646 31.825 3.636 1.00 26.21 190 ASN A N 1
ATOM 1593 C CA . ASN A 1 190 ? 15.246 32.070 5.040 1.00 29.81 190 ASN A CA 1
ATOM 1594 C C . ASN A 1 190 ? 14.295 31.014 5.522 1.00 46.51 190 ASN A C 1
ATOM 1595 O O . ASN A 1 190 ? 13.177 30.880 4.985 1.00 37.79 190 ASN A O 1
ATOM 1600 N N . VAL A 1 191 ? 14.756 30.257 6.519 1.00 37.08 191 VAL A N 1
ATOM 1601 C CA . VAL A 1 191 ? 13.986 29.188 7.124 1.00 26.58 191 VAL A CA 1
ATOM 1602 C C . VAL A 1 191 ? 13.809 29.461 8.614 1.00 29.24 191 VAL A C 1
ATOM 1603 O O . VAL A 1 191 ? 14.742 29.875 9.309 1.00 31.84 191 VAL A O 1
ATOM 1607 N N . ASP A 1 192 ? 12.570 29.374 9.076 1.00 33.39 192 ASP A N 1
ATOM 1608 C CA . ASP A 1 192 ? 12.214 29.626 10.475 1.00 24.70 192 ASP A CA 1
ATOM 1609 C C . ASP A 1 192 ? 11.019 28.705 10.802 1.00 25.00 192 ASP A C 1
ATOM 1610 O O . ASP A 1 192 ? 9.870 29.166 10.895 1.00 35.32 192 ASP A O 1
ATOM 1615 N N A CYS A 1 193 ? 11.316 27.436 11.040 0.60 26.75 193 CYS A N 1
ATOM 1616 N N B CYS A 1 193 ? 11.291 27.401 10.903 0.40 32.13 193 CYS A N 1
ATOM 1617 C CA A CYS A 1 193 ? 10.229 26.489 11.158 0.60 38.39 193 CYS A CA 1
ATOM 1618 C CA B CYS A 1 193 ? 10.230 26.396 11.037 0.40 35.21 193 CYS A CA 1
ATOM 1619 C C A CYS A 1 193 ? 10.277 25.562 12.351 0.60 32.35 193 CYS A C 1
ATOM 1620 C C B CYS A 1 193 ? 10.259 25.675 12.385 0.40 31.12 193 CYS A C 1
ATOM 1621 O O A CYS A 1 193 ? 11.339 25.101 12.765 0.60 24.65 193 CYS A O 1
ATOM 1622 O O B CYS A 1 193 ? 11.313 25.543 12.999 0.40 31.26 193 CYS A O 1
ATOM 1627 N N . ILE A 1 194 ? 9.125 25.279 12.901 1.00 32.34 194 ILE A N 1
ATOM 1628 C CA . ILE A 1 194 ? 9.008 24.438 14.067 1.00 27.47 194 ILE A CA 1
ATOM 1629 C C . ILE A 1 194 ? 8.516 23.049 13.725 1.00 30.28 194 ILE A C 1
ATOM 1630 O O . ILE A 1 194 ? 7.379 22.881 13.257 1.00 35.35 194 ILE A O 1
ATOM 1635 N N . TYR A 1 195 ? 9.344 22.051 13.944 1.00 26.92 195 TYR A N 1
ATOM 1636 C CA . TYR A 1 195 ? 8.963 20.676 13.776 1.00 30.32 195 TYR A CA 1
ATOM 1637 C C . TYR A 1 195 ? 8.564 20.021 15.099 1.00 43.09 195 TYR A C 1
ATOM 1638 O O . TYR A 1 195 ? 9.102 20.329 16.163 1.00 31.24 195 TYR A O 1
ATOM 1647 N N A SER A 1 196 ? 7.605 19.116 15.028 0.50 28.51 196 SER A N 1
ATOM 1648 N N B SER A 1 196 ? 7.616 19.100 15.019 0.50 27.93 196 SER A N 1
ATOM 1649 C CA A SER A 1 196 ? 7.312 18.251 16.135 0.50 33.81 196 SER A CA 1
ATOM 1650 C CA B SER A 1 196 ? 7.345 18.199 16.105 0.50 32.50 196 SER A CA 1
ATOM 1651 C C A SER A 1 196 ? 8.550 17.375 16.234 0.50 32.45 196 SER A C 1
ATOM 1652 C C B SER A 1 196 ? 8.623 17.431 16.238 0.50 31.70 196 SER A C 1
ATOM 1653 O O A SER A 1 196 ? 9.186 17.087 15.242 0.50 50.43 196 SER A O 1
ATOM 1654 O O B SER A 1 196 ? 9.345 17.260 15.274 0.50 45.44 196 SER A O 1
ATOM 1659 N N . ALA A 1 197 ? 8.917 16.997 17.441 1.00 29.91 197 ALA A N 1
ATOM 1660 C CA . ALA A 1 197 ? 10.059 16.145 17.753 1.00 29.10 197 ALA A CA 1
ATOM 1661 C C . ALA A 1 197 ? 9.685 14.680 17.757 1.00 38.81 197 ALA A C 1
ATOM 1662 O O . ALA A 1 197 ? 9.725 13.999 18.791 1.00 51.34 197 ALA A O 1
ATOM 1664 N N . GLU A 1 198 ? 9.356 14.158 16.588 1.00 49.56 198 GLU A N 1
ATOM 1665 C CA . GLU A 1 198 ? 8.906 12.783 16.502 1.00 47.84 198 GLU A CA 1
ATOM 1666 C C . GLU A 1 198 ? 9.975 11.822 16.948 1.00 38.66 198 GLU A C 1
ATOM 1667 O O . GLU A 1 198 ? 9.744 10.931 17.766 1.00 51.10 198 GLU A O 1
ATOM 1673 N N . ASN A 1 199 ? 11.140 11.965 16.356 1.00 35.08 199 ASN A N 1
ATOM 1674 C CA . ASN A 1 199 ? 12.285 11.099 16.649 1.00 34.63 199 ASN A CA 1
ATOM 1675 C C . ASN A 1 199 ? 13.318 12.008 17.306 1.00 37.55 199 ASN A C 1
ATOM 1676 O O . ASN A 1 199 ? 13.494 13.123 16.852 1.00 35.60 199 ASN A O 1
ATOM 1681 N N . MET A 1 200 ? 14.037 11.515 18.301 1.00 34.25 200 MET A N 1
ATOM 1682 C CA . MET A 1 200 ? 14.972 12.397 19.034 1.00 36.26 200 MET A CA 1
ATOM 1683 C C . MET A 1 200 ? 16.358 12.561 18.417 1.00 42.27 200 MET A C 1
ATOM 1684 O O . MET A 1 200 ? 17.220 13.240 18.999 1.00 33.94 200 MET A O 1
ATOM 1689 N N . GLN A 1 201 ? 16.584 11.966 17.241 1.00 37.15 201 GLN A N 1
ATOM 1690 C CA . GLN A 1 201 ? 17.859 12.144 16.565 1.00 38.18 201 GLN A CA 1
ATOM 1691 C C . GLN A 1 201 ? 17.714 12.824 15.209 1.00 41.30 201 GLN A C 1
ATOM 1692 O O . GLN A 1 201 ? 16.819 12.509 14.431 1.00 49.12 201 GLN A O 1
ATOM 1698 N N . ASN A 1 202 ? 18.562 13.783 14.950 1.00 29.07 202 ASN A N 1
ATOM 1699 C CA . ASN A 1 202 ? 18.634 14.427 13.649 1.00 22.75 202 ASN A CA 1
ATOM 1700 C C . ASN A 1 202 ? 20.090 14.776 13.481 1.00 29.40 202 ASN A C 1
ATOM 1701 O O . ASN A 1 202 ? 20.836 14.787 14.453 1.00 33.82 202 ASN A O 1
ATOM 1706 N N . GLN A 1 203 ? 20.490 15.050 12.260 1.00 31.99 203 GLN A N 1
ATOM 1707 C CA . GLN A 1 203 ? 21.919 15.301 12.078 1.00 36.53 203 GLN A CA 1
ATOM 1708 C C . GLN A 1 203 ? 22.153 16.317 10.991 1.00 30.28 203 GLN A C 1
ATOM 1709 O O . GLN A 1 203 ? 21.263 16.603 10.198 1.00 35.95 203 GLN A O 1
ATOM 1715 N N . ILE A 1 204 ? 23.302 16.976 11.003 1.00 25.96 204 ILE A N 1
ATOM 1716 C CA . ILE A 1 204 ? 23.525 18.006 10.050 1.00 30.51 204 ILE A CA 1
ATOM 1717 C C . ILE A 1 204 ? 24.731 17.623 9.242 1.00 38.70 204 ILE A C 1
ATOM 1718 O O . ILE A 1 204 ? 25.838 17.534 9.746 1.00 31.99 204 ILE A O 1
ATOM 1723 N N . LEU A 1 205 ? 24.472 17.348 7.984 1.00 36.89 205 LEU A N 1
ATOM 1724 C CA . LEU A 1 205 ? 25.504 16.959 7.067 1.00 36.52 205 LEU A CA 1
ATOM 1725 C C . LEU A 1 205 ? 26.130 18.184 6.456 1.00 25.73 205 LEU A C 1
ATOM 1726 O O . LEU A 1 205 ? 25.431 19.010 5.857 1.00 34.93 205 LEU A O 1
ATOM 1731 N N . ASP A 1 206 ? 27.441 18.296 6.609 1.00 30.52 206 ASP A N 1
ATOM 1732 C CA . ASP A 1 206 ? 28.203 19.408 6.073 1.00 27.99 206 ASP A CA 1
ATOM 1733 C C . ASP A 1 206 ? 29.293 18.862 5.108 1.00 40.86 206 ASP A C 1
ATOM 1734 O O . ASP A 1 206 ? 30.218 18.103 5.527 1.00 32.76 206 ASP A O 1
ATOM 1739 N N . LYS A 1 207 ? 29.127 19.216 3.830 1.00 49.22 207 LYS A N 1
ATOM 1740 C CA . LYS A 1 207 ? 29.961 18.736 2.724 1.00 45.26 207 LYS A CA 1
ATOM 1741 C C . LYS A 1 207 ? 30.951 19.883 2.392 1.00 52.99 207 LYS A C 1
ATOM 1742 O O . LYS A 1 207 ? 31.770 19.772 1.483 1.00 55.69 207 LYS A O 1
ATOM 1748 N N . SER A 1 208 ? 30.844 21.011 3.083 1.00 38.97 208 SER A N 1
ATOM 1749 C CA . SER A 1 208 ? 31.892 22.020 2.962 1.00 37.53 208 SER A CA 1
ATOM 1750 C C . SER A 1 208 ? 33.050 21.726 3.963 1.00 42.30 208 SER A C 1
ATOM 1751 O O . SER A 1 208 ? 34.217 21.626 3.582 1.00 39.00 208 SER A O 1
ATOM 1754 N N . PHE A 1 209 ? 32.749 21.559 5.256 1.00 33.85 209 PHE A N 1
ATOM 1755 C CA . PHE A 1 209 ? 33.791 21.176 6.197 1.00 28.92 209 PHE A CA 1
ATOM 1756 C C . PHE A 1 209 ? 33.962 19.649 6.168 1.00 36.68 209 PHE A C 1
ATOM 1757 O O . PHE A 1 209 ? 34.817 19.067 6.849 1.00 43.46 209 PHE A O 1
ATOM 1765 N N A ASN A 1 210 ? 33.113 19.001 5.392 0.50 33.57 210 ASN A N 1
ATOM 1766 N N B ASN A 1 210 ? 33.115 18.990 5.397 0.50 33.73 210 ASN A N 1
ATOM 1767 C CA A ASN A 1 210 ? 33.164 17.545 5.274 0.50 37.69 210 ASN A CA 1
ATOM 1768 C CA B ASN A 1 210 ? 33.151 17.527 5.294 0.50 36.00 210 ASN A CA 1
ATOM 1769 C C A ASN A 1 210 ? 33.079 16.770 6.617 0.50 40.71 210 ASN A C 1
ATOM 1770 C C B ASN A 1 210 ? 33.072 16.760 6.626 0.50 40.43 210 ASN A C 1
ATOM 1771 O O A ASN A 1 210 ? 33.987 16.013 6.960 0.50 38.73 210 ASN A O 1
ATOM 1772 O O B ASN A 1 210 ? 33.974 15.994 6.968 0.50 37.08 210 ASN A O 1
ATOM 1781 N N . ARG A 1 211 ? 31.996 16.939 7.357 1.00 30.08 211 ARG A N 1
ATOM 1782 C CA . ARG A 1 211 ? 31.746 16.260 8.614 1.00 31.21 211 ARG A CA 1
ATOM 1783 C C . ARG A 1 211 ? 30.252 16.155 8.836 1.00 27.97 211 ARG A C 1
ATOM 1784 O O . ARG A 1 211 ? 29.462 16.788 8.128 1.00 33.31 211 ARG A O 1
ATOM 1792 N N . THR A 1 212 ? 29.834 15.366 9.826 1.00 33.10 212 THR A N 1
ATOM 1793 C CA . THR A 1 212 ? 28.451 15.321 10.205 1.00 31.44 212 THR A CA 1
ATOM 1794 C C . THR A 1 212 ? 28.312 15.654 11.680 1.00 24.84 212 THR A C 1
ATOM 1795 O O . THR A 1 212 ? 28.976 15.016 12.489 1.00 29.92 212 THR A O 1
ATOM 1799 N N . ILE A 1 213 ? 27.447 16.594 11.972 1.00 30.82 213 ILE A N 1
ATOM 1800 C CA . ILE A 1 213 ? 27.149 16.920 13.358 1.00 34.65 213 ILE A CA 1
ATOM 1801 C C . ILE A 1 213 ? 25.940 16.095 13.740 1.00 19.93 213 ILE A C 1
ATOM 1802 O O . ILE A 1 213 ? 24.826 16.355 13.259 1.00 31.20 213 ILE A O 1
ATOM 1807 N N . ALA A 1 214 ? 26.139 15.111 14.612 1.00 32.32 214 ALA A N 1
ATOM 1808 C CA . ALA A 1 214 ? 24.990 14.250 14.989 1.00 33.53 214 ALA A CA 1
ATOM 1809 C C . ALA A 1 214 ? 24.340 14.756 16.289 1.00 34.14 214 ALA A C 1
ATOM 1810 O O . ALA A 1 214 ? 25.086 15.110 17.201 1.00 33.01 214 ALA A O 1
ATOM 1812 N N . LEU A 1 215 ? 23.004 14.737 16.378 1.00 30.31 215 LEU A N 1
ATOM 1813 C CA . LEU A 1 215 ? 22.318 15.284 17.583 1.00 30.28 215 LEU A CA 1
ATOM 1814 C C . LEU A 1 215 ? 21.407 14.260 18.203 1.00 34.02 215 LEU A C 1
ATOM 1815 O O . LEU A 1 215 ? 20.541 13.698 17.504 1.00 37.51 215 LEU A O 1
ATOM 1820 N N . HIS A 1 216 ? 21.603 13.996 19.503 1.00 30.01 216 HIS A N 1
ATOM 1821 C CA . HIS A 1 216 ? 20.686 13.117 20.255 1.00 35.13 216 HIS A CA 1
ATOM 1822 C C . HIS A 1 216 ? 19.969 13.976 21.307 1.00 25.81 216 HIS A C 1
ATOM 1823 O O . HIS A 1 216 ? 20.591 14.293 22.340 1.00 28.97 216 HIS A O 1
ATOM 1830 N N . HIS A 1 217 ? 18.717 14.374 21.027 1.00 26.68 217 HIS A N 1
ATOM 1831 C CA . HIS A 1 217 ? 17.965 15.241 21.945 1.00 25.00 217 HIS A CA 1
ATOM 1832 C C . HIS A 1 217 ? 17.282 14.405 23.059 1.00 43.84 217 HIS A C 1
ATOM 1833 O O . HIS A 1 217 ? 17.074 13.215 22.864 1.00 31.48 217 HIS A O 1
ATOM 1840 N N . HIS A 1 218 ? 16.960 14.996 24.192 1.00 27.48 218 HIS A N 1
ATOM 1841 C CA . HIS A 1 218 ? 16.163 14.295 25.230 1.00 25.55 218 HIS A CA 1
ATOM 1842 C C . HIS A 1 218 ? 15.055 15.209 25.729 1.00 28.15 218 HIS A C 1
ATOM 1843 O O . HIS A 1 218 ? 15.287 16.376 25.992 1.00 24.34 218 HIS A O 1
ATOM 1850 N N . ASN A 1 219 ? 13.870 14.665 25.846 1.00 23.37 219 ASN A N 1
ATOM 1851 C CA . ASN A 1 219 ? 12.732 15.454 26.332 1.00 27.82 219 ASN A CA 1
ATOM 1852 C C . ASN A 1 219 ? 12.324 16.697 25.539 1.00 20.30 219 ASN A C 1
ATOM 1853 O O . ASN A 1 219 ? 11.661 17.558 26.100 1.00 26.44 219 ASN A O 1
ATOM 1858 N N . ALA A 1 220 ? 12.664 16.730 24.231 1.00 20.09 220 ALA A N 1
ATOM 1859 C CA . ALA A 1 220 ? 12.264 17.816 23.361 1.00 20.29 220 ALA A CA 1
ATOM 1860 C C . ALA A 1 220 ? 10.817 17.563 22.946 1.00 29.30 220 ALA A C 1
ATOM 1861 O O . ALA A 1 220 ? 10.424 16.415 22.793 1.00 29.55 220 ALA A O 1
ATOM 1863 N N . SER A 1 221 ? 10.081 18.599 22.687 1.00 21.62 221 SER A N 1
ATOM 1864 C CA . SER A 1 221 ? 8.762 18.433 22.123 1.00 24.43 221 SER A CA 1
ATOM 1865 C C . SER A 1 221 ? 8.777 19.048 20.717 1.00 28.25 221 SER A C 1
ATOM 1866 O O . SER A 1 221 ? 8.030 18.588 19.851 1.00 28.11 221 SER A O 1
ATOM 1869 N N . GLN A 1 222 ? 9.609 20.060 20.507 1.00 23.63 222 GLN A N 1
ATOM 1870 C CA . GLN A 1 222 ? 9.692 20.812 19.253 1.00 22.06 222 GLN A CA 1
ATOM 1871 C C . GLN A 1 222 ? 11.159 20.911 18.835 1.00 25.41 222 GLN A C 1
ATOM 1872 O O . GLN A 1 222 ? 12.052 20.914 19.703 1.00 24.89 222 GLN A O 1
ATOM 1878 N N . PHE A 1 223 ? 11.425 21.003 17.560 1.00 23.85 223 PHE A N 1
ATOM 1879 C CA . PHE A 1 223 ? 12.775 21.243 17.038 1.00 31.81 223 PHE A CA 1
ATOM 1880 C C . PHE A 1 223 ? 12.631 22.427 16.101 1.00 28.51 223 PHE A C 1
ATOM 1881 O O . PHE A 1 223 ? 11.843 22.370 15.167 1.00 28.10 223 PHE A O 1
ATOM 1889 N N . VAL A 1 224 ? 13.376 23.509 16.336 1.00 20.81 224 VAL A N 1
ATOM 1890 C CA . VAL A 1 224 ? 13.252 24.696 15.516 1.00 23.65 224 VAL A CA 1
ATOM 1891 C C . VAL A 1 224 ? 14.454 24.767 14.534 1.00 24.60 224 VAL A C 1
ATOM 1892 O O . VAL A 1 224 ? 15.641 24.689 14.931 1.00 22.66 224 VAL A O 1
ATOM 1896 N N . LEU A 1 225 ? 14.183 24.873 13.240 1.00 20.99 225 LEU A N 1
ATOM 1897 C CA . LEU A 1 225 ? 15.286 24.920 12.284 1.00 27.96 225 LEU A CA 1
ATOM 1898 C C . LEU A 1 225 ? 15.273 26.332 11.792 1.00 31.09 225 LEU A C 1
ATOM 1899 O O . LEU A 1 225 ? 14.219 26.802 11.358 1.00 29.33 225 LEU A O 1
ATOM 1904 N N . TRP A 1 226 ? 16.426 27.035 11.876 1.00 24.78 226 TRP A N 1
ATOM 1905 C CA . TRP A 1 226 ? 16.452 28.478 11.566 1.00 23.75 226 TRP A CA 1
ATOM 1906 C C . TRP A 1 226 ? 17.752 28.982 10.915 1.00 27.42 226 TRP A C 1
ATOM 1907 O O . TRP A 1 226 ? 18.825 28.691 11.384 1.00 24.20 226 TRP A O 1
ATOM 1918 N N . ASN A 1 227 ? 17.623 29.782 9.836 1.00 31.00 227 ASN A N 1
ATOM 1919 C CA . ASN A 1 227 ? 18.747 30.459 9.144 1.00 27.84 227 ASN A CA 1
ATOM 1920 C C . ASN A 1 227 ? 18.139 31.739 8.592 1.00 30.54 227 ASN A C 1
ATOM 1921 O O . ASN A 1 227 ? 17.143 31.681 7.883 1.00 28.21 227 ASN A O 1
ATOM 1926 N N . PRO A 1 228 ? 18.634 32.884 9.009 1.00 25.16 228 PRO A N 1
ATOM 1927 C CA . PRO A 1 228 ? 18.006 34.154 8.678 1.00 27.31 228 PRO A CA 1
ATOM 1928 C C . PRO A 1 228 ? 18.240 34.522 7.186 1.00 33.79 228 PRO A C 1
ATOM 1929 O O . PRO A 1 228 ? 17.588 35.435 6.654 1.00 33.19 228 PRO A O 1
ATOM 1933 N N . TRP A 1 229 ? 19.200 33.869 6.583 1.00 29.71 229 TRP A N 1
ATOM 1934 C CA . TRP A 1 229 ? 19.492 34.034 5.162 1.00 42.82 229 TRP A CA 1
ATOM 1935 C C . TRP A 1 229 ? 19.776 35.533 4.912 1.00 25.47 229 TRP A C 1
ATOM 1936 O O . TRP A 1 229 ? 20.765 36.068 5.416 1.00 31.68 229 TRP A O 1
ATOM 1947 N N . HIS A 1 230 ? 18.912 36.242 4.162 1.00 39.05 230 HIS A N 1
ATOM 1948 C CA . HIS A 1 230 ? 19.229 37.663 3.885 1.00 41.98 230 HIS A CA 1
ATOM 1949 C C . HIS A 1 230 ? 18.710 38.736 4.841 1.00 35.13 230 HIS A C 1
ATOM 1950 O O . HIS A 1 230 ? 19.017 39.915 4.681 1.00 43.06 230 HIS A O 1
ATOM 1957 N N . LYS A 1 231 ? 17.890 38.341 5.860 1.00 36.63 231 LYS A N 1
ATOM 1958 C CA . LYS A 1 231 ? 17.346 39.337 6.806 1.00 31.30 231 LYS A CA 1
ATOM 1959 C C . LYS A 1 231 ? 18.444 39.910 7.634 1.00 44.87 231 LYS A C 1
ATOM 1960 O O . LYS A 1 231 ? 19.331 39.201 8.118 1.00 35.19 231 LYS A O 1
ATOM 1966 N N . LYS A 1 232 ? 18.402 41.215 7.801 1.00 33.90 232 LYS A N 1
ATOM 1967 C CA . LYS A 1 232 ? 19.407 41.817 8.647 1.00 39.71 232 LYS A CA 1
ATOM 1968 C C . LYS A 1 232 ? 19.060 41.270 10.048 1.00 47.69 232 LYS A C 1
ATOM 1969 O O . LYS A 1 232 ? 17.889 41.141 10.385 1.00 47.96 232 LYS A O 1
ATOM 1975 N N . THR A 1 233 ? 20.075 40.939 10.799 1.00 40.68 233 THR A N 1
ATOM 1976 C CA . THR A 1 233 ? 19.836 40.290 12.085 1.00 31.40 233 THR A CA 1
ATOM 1977 C C . THR A 1 233 ? 20.817 40.938 13.042 1.00 30.79 233 THR A C 1
ATOM 1978 O O . THR A 1 233 ? 22.018 40.983 12.780 1.00 37.68 233 THR A O 1
ATOM 1982 N N . SER A 1 234 ? 20.309 41.453 14.159 1.00 33.86 234 SER A N 1
ATOM 1983 C CA . SER A 1 234 ? 21.150 42.190 15.124 1.00 36.33 234 SER A CA 1
ATOM 1984 C C . SER A 1 234 ? 22.265 41.275 15.612 1.00 31.56 234 SER A C 1
ATOM 1985 O O . SER A 1 234 ? 22.056 40.069 15.807 1.00 35.26 234 SER A O 1
ATOM 1988 N N . GLY A 1 235 ? 23.451 41.848 15.731 1.00 36.71 235 GLY A N 1
ATOM 1989 C CA . GLY A 1 235 ? 24.654 41.111 16.057 1.00 38.63 235 GLY A CA 1
ATOM 1990 C C . GLY A 1 235 ? 25.230 40.154 15.008 1.00 31.32 235 GLY A C 1
ATOM 1991 O O . GLY A 1 235 ? 26.223 39.506 15.350 1.00 31.26 235 GLY A O 1
ATOM 1992 N N . MET A 1 236 ? 24.700 40.126 13.764 1.00 32.22 236 MET A N 1
ATOM 1993 C CA . MET A 1 236 ? 25.177 39.297 12.662 1.00 24.34 236 MET A CA 1
ATOM 1994 C C . MET A 1 236 ? 25.635 40.226 11.579 1.00 41.86 236 MET A C 1
ATOM 1995 O O . MET A 1 236 ? 25.009 41.286 11.362 1.00 35.69 236 MET A O 1
ATOM 2000 N N . SER A 1 237 ? 26.762 39.851 11.010 1.00 30.40 237 SER A N 1
ATOM 2001 C CA . SER A 1 237 ? 27.334 40.569 9.848 1.00 39.85 237 SER A CA 1
ATOM 2002 C C . SER A 1 237 ? 26.440 40.257 8.708 1.00 39.30 237 SER A C 1
ATOM 2003 O O . SER A 1 237 ? 25.518 39.448 8.791 1.00 42.81 237 SER A O 1
ATOM 2006 N N . GLU A 1 238 ? 26.694 40.868 7.536 1.00 48.26 238 GLU A N 1
ATOM 2007 C CA . GLU A 1 238 ? 25.809 40.614 6.407 1.00 37.24 238 GLU A CA 1
ATOM 2008 C C . GLU A 1 238 ? 26.083 39.288 5.746 1.00 32.28 238 GLU A C 1
ATOM 2009 O O . GLU A 1 238 ? 25.258 38.740 4.990 1.00 39.66 238 GLU A O 1
ATOM 2015 N N . THR A 1 239 ? 27.179 38.667 6.142 1.00 34.11 239 THR A N 1
ATOM 2016 C CA . THR A 1 239 ? 27.675 37.397 5.606 1.00 33.34 239 THR A CA 1
ATOM 2017 C C . THR A 1 239 ? 27.585 36.209 6.613 1.00 24.92 239 THR A C 1
ATOM 2018 O O . THR A 1 239 ? 27.872 35.070 6.247 1.00 28.06 239 THR A O 1
ATOM 2022 N N . GLY A 1 240 ? 27.206 36.515 7.843 1.00 30.11 240 GLY A N 1
ATOM 2023 C CA . GLY A 1 240 ? 27.105 35.524 8.896 1.00 35.33 240 GLY A CA 1
ATOM 2024 C C . GLY A 1 240 ? 26.249 34.323 8.554 1.00 28.50 240 GLY A C 1
ATOM 2025 O O . GLY A 1 240 ? 26.604 33.230 8.936 1.00 26.12 240 GLY A O 1
ATOM 2026 N N . TYR A 1 241 ? 25.104 34.486 7.879 1.00 28.53 241 TYR A N 1
ATOM 2027 C CA . TYR A 1 241 ? 24.224 33.329 7.697 1.00 28.52 241 TYR A CA 1
ATOM 2028 C C . TYR A 1 241 ? 24.886 32.182 6.948 1.00 23.49 241 TYR A C 1
ATOM 2029 O O . TYR A 1 241 ? 24.419 31.045 7.038 1.00 27.48 241 TYR A O 1
ATOM 2038 N N . GLN A 1 242 ? 25.961 32.462 6.213 1.00 35.91 242 GLN A N 1
ATOM 2039 C CA . GLN A 1 242 ? 26.541 31.434 5.378 1.00 28.85 242 GLN A CA 1
ATOM 2040 C C . GLN A 1 242 ? 27.290 30.398 6.144 1.00 31.87 242 GLN A C 1
ATOM 2041 O O . GLN A 1 242 ? 27.543 29.300 5.627 1.00 33.98 242 GLN A O 1
ATOM 2047 N N . LYS A 1 243 ? 27.630 30.710 7.404 1.00 30.74 243 LYS A N 1
ATOM 2048 C CA . LYS A 1 243 ? 28.504 29.812 8.153 1.00 22.54 243 LYS A CA 1
ATOM 2049 C C . LYS A 1 243 ? 27.805 29.243 9.383 1.00 28.87 243 LYS A C 1
ATOM 2050 O O . LYS A 1 243 ? 28.462 28.613 10.232 1.00 29.85 243 LYS A O 1
ATOM 2056 N N . MET A 1 244 ? 26.488 29.370 9.439 1.00 26.14 244 MET A N 1
ATOM 2057 C CA . MET A 1 244 ? 25.746 28.925 10.642 1.00 26.10 244 MET A CA 1
ATOM 2058 C C . MET A 1 244 ? 24.411 28.291 10.239 1.00 29.56 244 MET A C 1
ATOM 2059 O O . MET A 1 244 ? 23.897 28.453 9.122 1.00 26.61 244 MET A O 1
ATOM 2064 N N . LEU A 1 245 ? 23.906 27.477 11.146 1.00 25.38 245 LEU A N 1
ATOM 2065 C CA . LEU A 1 245 ? 22.565 26.963 11.058 1.00 27.80 245 LEU A CA 1
ATOM 2066 C C . LEU A 1 245 ? 22.131 26.617 12.494 1.00 22.86 245 LEU A C 1
ATOM 2067 O O . LEU A 1 245 ? 22.851 25.918 13.220 1.00 22.97 245 LEU A O 1
ATOM 2072 N N . CYS A 1 246 ? 20.940 27.064 12.836 1.00 19.94 246 CYS A N 1
ATOM 2073 C CA . CYS A 1 246 ? 20.359 26.661 14.142 1.00 22.82 246 CYS A CA 1
ATOM 2074 C C . CYS A 1 246 ? 19.405 25.475 14.047 1.00 28.45 246 CYS A C 1
ATOM 2075 O O . CYS A 1 246 ? 18.465 25.486 13.248 1.00 23.06 246 CYS A O 1
ATOM 2078 N N . LEU A 1 247 ? 19.639 24.467 14.898 1.00 21.99 247 LEU A N 1
ATOM 2079 C CA . LEU A 1 247 ? 18.771 23.294 15.062 1.00 22.54 247 LEU A CA 1
ATOM 2080 C C . LEU A 1 247 ? 18.534 23.276 16.592 1.00 21.42 247 LEU A C 1
ATOM 2081 O O . LEU A 1 247 ? 19.359 22.744 17.343 1.00 21.37 247 LEU A O 1
ATOM 2086 N N . GLU A 1 248 ? 17.472 23.910 17.013 1.00 18.21 248 GLU A N 1
ATOM 2087 C CA . GLU A 1 248 ? 17.151 24.134 18.397 1.00 20.69 248 GLU A CA 1
ATOM 2088 C C . GLU A 1 248 ? 16.374 23.013 19.094 1.00 23.49 248 GLU A C 1
ATOM 2089 O O . GLU A 1 248 ? 15.351 22.531 18.580 1.00 19.42 248 GLU A O 1
ATOM 2095 N N . THR A 1 249 ? 16.837 22.586 20.268 1.00 18.71 249 THR A N 1
ATOM 2096 C CA . THR A 1 249 ? 16.183 21.577 21.128 1.00 22.08 249 THR A CA 1
ATOM 2097 C C . THR A 1 249 ? 15.101 22.324 21.919 1.00 19.82 249 THR A C 1
ATOM 2098 O O . THR A 1 249 ? 15.470 23.237 22.678 1.00 21.17 249 THR A O 1
ATOM 2102 N N . ALA A 1 250 ? 13.806 22.020 21.799 1.00 20.28 250 ALA A N 1
ATOM 2103 C CA . ALA A 1 250 ? 12.851 22.930 22.389 1.00 18.78 250 ALA A CA 1
ATOM 2104 C C . ALA A 1 250 ? 11.607 22.318 23.055 1.00 26.50 250 ALA A C 1
ATOM 2105 O O . ALA A 1 250 ? 11.233 21.222 22.729 1.00 22.08 250 ALA A O 1
ATOM 2107 N N . ARG A 1 251 ? 11.039 23.054 23.990 1.00 20.16 251 ARG A N 1
ATOM 2108 C CA . ARG A 1 251 ? 9.820 22.704 24.716 1.00 19.50 251 ARG A CA 1
ATOM 2109 C C . ARG A 1 251 ? 9.002 23.970 24.550 1.00 17.02 251 ARG A C 1
ATOM 2110 O O . ARG A 1 251 ? 9.062 24.893 25.397 1.00 20.30 251 ARG A O 1
ATOM 2118 N N . ILE A 1 252 ? 8.237 24.018 23.462 1.00 20.59 252 ILE A N 1
ATOM 2119 C CA . ILE A 1 252 ? 7.475 25.207 23.137 1.00 20.20 252 ILE A CA 1
ATOM 2120 C C . ILE A 1 252 ? 5.976 25.022 23.446 1.00 21.68 252 ILE A C 1
ATOM 2121 O O . ILE A 1 252 ? 5.335 25.919 24.059 1.00 24.29 252 ILE A O 1
ATOM 2126 N N . HIS A 1 253 ? 5.439 23.900 22.929 1.00 20.24 253 HIS A N 1
ATOM 2127 C CA . HIS A 1 253 ? 3.994 23.631 23.146 1.00 23.21 253 HIS A CA 1
ATOM 2128 C C . HIS A 1 253 ? 3.779 22.608 24.281 1.00 23.11 253 HIS A C 1
ATOM 2129 O O . HIS A 1 253 ? 2.662 22.556 24.819 1.00 26.56 253 HIS A O 1
ATOM 2136 N N . HIS A 1 254 ? 4.791 21.851 24.636 1.00 20.47 254 HIS A N 1
ATOM 2137 C CA . HIS A 1 254 ? 4.732 20.959 25.777 1.00 20.31 254 HIS A CA 1
ATOM 2138 C C . HIS A 1 254 ? 5.544 21.702 26.814 1.00 24.86 254 HIS A C 1
ATOM 2139 O O . HIS A 1 254 ? 6.754 21.780 26.709 1.00 22.19 254 HIS A O 1
ATOM 2146 N N . LEU A 1 255 ? 4.877 22.274 27.834 1.00 25.44 255 LEU A N 1
ATOM 2147 C CA . LEU A 1 255 ? 5.628 23.078 28.848 1.00 23.04 255 LEU A CA 1
ATOM 2148 C C . LEU A 1 255 ? 6.492 22.264 29.752 1.00 27.49 255 LEU A C 1
ATOM 2149 O O . LEU A 1 255 ? 6.319 21.016 29.836 1.00 24.84 255 LEU A O 1
ATOM 2154 N N . LEU A 1 256 ? 7.451 22.934 30.447 1.00 19.68 256 LEU A N 1
ATOM 2155 C CA . LEU A 1 256 ? 8.274 22.273 31.451 1.00 21.17 256 LEU A CA 1
ATOM 2156 C C . LEU A 1 256 ? 7.732 22.579 32.802 1.00 27.19 256 LEU A C 1
ATOM 2157 O O . LEU A 1 256 ? 7.416 23.763 33.107 1.00 26.51 256 LEU A O 1
ATOM 2162 N N . GLU A 1 257 ? 7.638 21.561 33.669 1.00 24.54 257 GLU A N 1
ATOM 2163 C CA . GLU A 1 257 ? 7.217 21.761 35.011 1.00 23.59 257 GLU A CA 1
ATOM 2164 C C . GLU A 1 257 ? 8.459 21.681 35.936 1.00 20.74 257 GLU A C 1
ATOM 2165 O O . GLU A 1 257 ? 9.524 21.197 35.510 1.00 23.39 257 GLU A O 1
ATOM 2171 N N . PHE A 1 258 ? 8.245 22.024 37.208 1.00 26.85 258 PHE A N 1
ATOM 2172 C CA . PHE A 1 258 ? 9.338 22.101 38.162 1.00 20.72 258 PHE A CA 1
ATOM 2173 C C . PHE A 1 258 ? 10.183 20.811 38.089 1.00 23.00 258 PHE A C 1
ATOM 2174 O O . PHE A 1 258 ? 9.598 19.752 38.102 1.00 25.61 258 PHE A O 1
ATOM 2182 N N . GLY A 1 259 ? 11.504 20.886 37.957 1.00 21.62 259 GLY A N 1
ATOM 2183 C CA . GLY A 1 259 ? 12.371 19.717 37.933 1.00 19.90 259 GLY A CA 1
ATOM 2184 C C . GLY A 1 259 ? 12.488 18.948 36.673 1.00 20.45 259 GLY A C 1
ATOM 2185 O O . GLY A 1 259 ? 13.368 18.073 36.594 1.00 21.96 259 GLY A O 1
ATOM 2186 N N . GLU A 1 260 ? 11.742 19.318 35.623 1.00 17.36 260 GLU A N 1
ATOM 2187 C CA . GLU A 1 260 ? 11.874 18.675 34.339 1.00 17.59 260 GLU A CA 1
ATOM 2188 C C . GLU A 1 260 ? 13.041 19.253 33.549 1.00 22.59 260 GLU A C 1
ATOM 2189 O O . GLU A 1 260 ? 13.366 20.423 33.699 1.00 24.54 260 GLU A O 1
ATOM 2195 N N . SER A 1 261 ? 13.748 18.444 32.830 1.00 21.24 261 SER A N 1
ATOM 2196 C CA . SER A 1 261 ? 14.829 18.947 32.029 1.00 26.29 261 SER A CA 1
ATOM 2197 C C . SER A 1 261 ? 14.681 18.710 30.543 1.00 25.12 261 SER A C 1
ATOM 2198 O O . SER A 1 261 ? 13.789 17.923 30.103 1.00 21.22 261 SER A O 1
ATOM 2201 N N . LEU A 1 262 ? 15.539 19.337 29.743 1.00 20.64 262 LEU A N 1
ATOM 2202 C CA . LEU A 1 262 ? 15.586 19.045 28.351 1.00 21.71 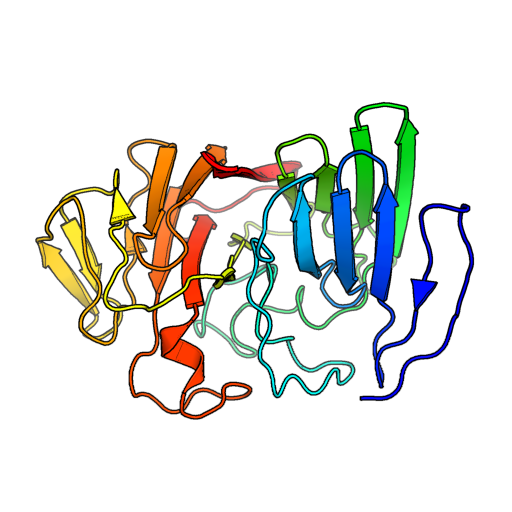262 LEU A CA 1
ATOM 2203 C C . LEU A 1 262 ? 17.067 19.122 28.022 1.00 24.56 262 LEU A C 1
ATOM 2204 O O . LEU A 1 262 ? 17.802 19.925 28.597 1.00 20.04 262 LEU A O 1
ATOM 2209 N N . SER A 1 263 ? 17.527 18.269 27.106 1.00 21.19 263 SER A N 1
ATOM 2210 C CA . SER A 1 263 ? 18.921 18.320 26.796 1.00 20.49 263 SER A CA 1
ATOM 2211 C C . SER A 1 263 ? 19.229 17.910 25.390 1.00 20.90 263 SER A C 1
ATOM 2212 O O . SER A 1 263 ? 18.352 17.440 24.664 1.00 22.50 263 SER A O 1
ATOM 2215 N N . VAL A 1 264 ? 20.496 18.080 25.019 1.00 19.00 264 VAL A N 1
ATOM 2216 C CA . VAL A 1 264 ? 21.004 17.676 23.706 1.00 19.24 264 VAL A CA 1
ATOM 2217 C C . VAL A 1 264 ? 22.419 17.148 23.863 1.00 21.45 264 VAL A C 1
ATOM 2218 O O . VAL A 1 264 ? 23.236 17.649 24.652 1.00 20.31 264 VAL A O 1
ATOM 2222 N N . GLU A 1 265 ? 22.653 16.139 23.105 1.00 24.79 265 GLU A N 1
ATOM 2223 C CA . GLU A 1 265 ? 23.978 15.547 23.031 1.00 26.23 265 GLU A CA 1
ATOM 2224 C C . GLU A 1 265 ? 24.494 15.762 21.599 1.00 26.37 265 GLU A C 1
ATOM 2225 O O . GLU A 1 265 ? 23.897 15.309 20.621 1.00 27.03 265 GLU A O 1
ATOM 2231 N N . ILE A 1 266 ? 25.581 16.514 21.485 1.00 23.71 266 ILE A N 1
ATOM 2232 C CA . ILE A 1 266 ? 26.264 16.886 20.229 1.00 24.83 266 ILE A CA 1
ATOM 2233 C C . ILE A 1 266 ? 27.545 16.073 19.983 1.00 23.17 266 ILE A C 1
ATOM 2234 O O . ILE A 1 266 ? 28.359 15.878 20.895 1.00 24.53 266 ILE A O 1
ATOM 2239 N N . SER A 1 267 ? 27.728 15.608 18.739 1.00 29.89 267 SER A N 1
ATOM 2240 C CA . SER A 1 267 ? 28.925 14.820 18.435 1.00 30.14 267 SER A CA 1
ATOM 2241 C C . SER A 1 267 ? 29.211 14.988 16.945 1.00 23.62 267 SER A C 1
ATOM 2242 O O . SER A 1 267 ? 28.352 15.489 16.174 1.00 26.81 267 SER A O 1
ATOM 2245 N N . LEU A 1 268 ? 30.456 14.703 16.595 1.00 29.06 268 LEU A N 1
ATOM 2246 C CA . LEU A 1 268 ? 30.869 14.740 15.173 1.00 29.26 268 LEU A CA 1
ATOM 2247 C C . LEU A 1 268 ? 31.112 13.338 14.646 1.00 45.16 268 LEU A C 1
ATOM 2248 O O . LEU A 1 268 ? 31.617 12.492 15.369 1.00 42.50 268 LEU A O 1
ATOM 2253 N N . LYS A 1 269 ? 30.791 13.141 13.374 1.00 59.04 269 LYS A N 1
ATOM 2254 C CA . LYS A 1 269 ? 31.127 11.910 12.648 1.00 61.87 269 LYS A CA 1
ATOM 2255 C C . LYS A 1 269 ? 31.263 12.267 11.171 1.00 62.16 269 LYS A C 1
ATOM 2256 O O . LYS A 1 269 ? 31.533 13.429 10.813 1.00 48.09 269 LYS A O 1
#

Secondary structure (DSSP, 8-state):
--EEEEEEEETTEEEEEETTEEEEEEEETTEEEEEETBTTEEEEEEETT-SS-SB-B-TT----TTS--SBS--EEBSS-GGGSSSTTBSGGGSB-EEEEEEEETTEEEEEEEEE-TTS-EEEEEEEEESSSEEEEEEE--SS-EEEEE--EEE-S-GGGEEEES--SEEEETTTTEEEE--SSB--SS-EEEEEE-SSSEEEEEETTTTEEEEEEEES-SEEEEEE-TTS--TT--TTGGGGEEEEEEEEEEEEE-TT-EEEEEEEE-

Nearest PDB structures (foldseek):
  1jov-assembly1_A  TM=1.004E+00  e=8.074E-54  Haemophilus influenzae
  2htb-assembly3_C  TM=9.474E-01  e=2.422E-26  Salmonella enterica subsp. enterica serovar Typhimurium
  3k25-assembly2_B  TM=8.138E-01  e=1.229E-12  Synechocystis sp. PCC 6803
  3bga-assembly1_B  TM=4.833E-01  e=2.733E-04  Bacteroides thetaiotaomicron VPI-5482